Protein AF-A0A947RQZ1-F1 (afdb_monomer_lite)

Structure (mmCIF, N/CA/C/O backbone):
data_AF-A0A947RQZ1-F1
#
_entry.id   AF-A0A947RQZ1-F1
#
loop_
_atom_site.group_PDB
_atom_site.id
_atom_site.type_symbol
_atom_site.label_atom_id
_atom_site.label_alt_id
_atom_site.label_comp_id
_atom_site.label_asym_id
_atom_site.label_entity_id
_atom_site.label_seq_id
_atom_site.pdbx_PDB_ins_code
_atom_site.Cartn_x
_atom_site.Cartn_y
_atom_site.Cartn_z
_atom_site.occupancy
_atom_site.B_iso_or_equiv
_atom_site.auth_seq_id
_atom_site.auth_comp_id
_atom_site.auth_asym_id
_atom_site.auth_atom_id
_atom_site.pdbx_PDB_model_num
ATOM 1 N N . LEU A 1 1 ? -6.682 21.496 -31.942 1.00 49.44 1 LEU A N 1
ATOM 2 C CA . LEU A 1 1 ? -7.879 22.024 -31.236 1.00 49.44 1 LEU A CA 1
ATOM 3 C C . LEU A 1 1 ? -8.767 22.872 -32.151 1.00 49.44 1 LEU A C 1
ATOM 5 O O . LEU A 1 1 ? -9.944 22.563 -32.232 1.00 49.44 1 LEU A O 1
ATOM 9 N N . LEU A 1 2 ? -8.233 23.833 -32.919 1.00 48.06 2 LEU A N 1
ATOM 10 C CA . LEU A 1 2 ? -9.018 24.555 -33.943 1.00 48.06 2 LEU A CA 1
ATOM 11 C C . LEU A 1 2 ? -9.464 23.681 -35.139 1.00 48.06 2 LEU A C 1
ATOM 13 O O . LEU A 1 2 ? -10.505 23.949 -35.724 1.00 48.06 2 LEU A O 1
ATOM 17 N N . GLU A 1 3 ? -8.752 22.593 -35.453 1.00 50.81 3 GLU A N 1
ATOM 18 C CA . GLU A 1 3 ? -9.128 21.675 -36.549 1.00 50.81 3 GLU A CA 1
ATOM 19 C C . GLU A 1 3 ? -10.346 20.780 -36.256 1.00 50.81 3 GLU A C 1
ATOM 21 O O . GLU A 1 3 ? -11.061 20.403 -37.179 1.00 50.81 3 GLU A O 1
ATOM 26 N N . VAL A 1 4 ? -10.636 20.467 -34.986 1.00 53.94 4 VAL A N 1
ATOM 27 C CA . VAL A 1 4 ? -11.793 19.620 -34.621 1.00 53.94 4 VAL A CA 1
ATOM 28 C C . VAL A 1 4 ? -13.099 20.426 -34.634 1.00 53.94 4 VAL A C 1
ATOM 30 O O . VAL A 1 4 ? -14.166 19.883 -34.908 1.00 53.94 4 VAL A O 1
ATOM 33 N N . ALA A 1 5 ? -13.021 21.745 -34.435 1.00 54.09 5 ALA A N 1
ATOM 34 C CA . ALA A 1 5 ? -14.175 22.639 -34.517 1.00 54.09 5 ALA A CA 1
ATOM 35 C C . ALA A 1 5 ? -14.671 22.866 -35.962 1.00 54.09 5 ALA A C 1
ATOM 37 O O . ALA A 1 5 ? -15.797 23.313 -36.160 1.00 54.09 5 ALA A O 1
ATOM 38 N N . GLY A 1 6 ? -13.864 22.534 -36.977 1.00 50.50 6 GLY A N 1
ATOM 39 C CA . GLY A 1 6 ? -14.153 22.839 -38.382 1.00 50.50 6 GLY A CA 1
ATOM 40 C C . GLY A 1 6 ? -15.164 21.926 -39.086 1.00 50.50 6 GLY A C 1
ATOM 41 O O . GLY A 1 6 ? -15.426 22.143 -40.264 1.00 50.50 6 GLY A O 1
ATOM 42 N N . ARG A 1 7 ? -15.718 20.896 -38.424 1.00 57.66 7 ARG A N 1
ATOM 43 C CA . ARG A 1 7 ? -16.601 19.901 -39.077 1.00 57.66 7 ARG A CA 1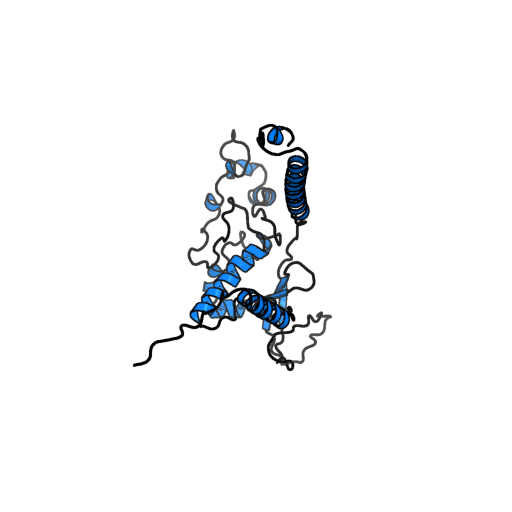
ATOM 44 C C . ARG A 1 7 ? -18.010 19.755 -38.498 1.00 57.66 7 ARG A C 1
ATOM 46 O O . ARG A 1 7 ? -18.770 18.933 -38.998 1.00 57.66 7 ARG A O 1
ATOM 53 N N . PHE A 1 8 ? -18.393 20.557 -37.508 1.00 60.28 8 PHE A N 1
ATOM 54 C CA . PHE A 1 8 ? -19.775 20.585 -37.019 1.00 60.28 8 PHE A CA 1
ATOM 55 C C . PHE A 1 8 ? -20.514 21.801 -37.584 1.00 60.28 8 PHE A C 1
ATOM 57 O O . PHE A 1 8 ? -20.628 22.839 -36.933 1.00 60.28 8 PHE A O 1
ATOM 64 N N . GLU A 1 9 ? -21.045 21.681 -38.802 1.00 63.97 9 GLU A N 1
ATOM 65 C CA . GLU A 1 9 ? -22.109 22.584 -39.245 1.00 63.97 9 GLU A CA 1
ATOM 66 C C . GLU A 1 9 ? -23.378 22.259 -38.454 1.00 63.97 9 GLU A C 1
ATOM 68 O O . GLU A 1 9 ? -24.133 21.347 -38.784 1.00 63.97 9 GLU A O 1
ATOM 73 N N . ILE A 1 10 ? -23.624 23.010 -37.379 1.00 64.31 10 ILE A N 1
ATOM 74 C CA . ILE A 1 10 ? -24.907 22.965 -36.674 1.00 64.31 10 ILE A CA 1
ATOM 75 C C . ILE A 1 10 ? -25.927 23.724 -37.534 1.00 64.31 10 ILE A C 1
ATOM 77 O O . ILE A 1 10 ? -26.180 24.922 -37.350 1.00 64.31 10 ILE A O 1
ATOM 81 N N . ALA A 1 11 ? -26.448 23.043 -38.552 1.00 59.75 11 ALA A N 1
ATOM 82 C CA . ALA A 1 11 ? -27.504 23.553 -39.411 1.00 59.75 11 ALA A CA 1
ATOM 83 C C . ALA A 1 11 ? -28.793 23.727 -38.585 1.00 59.75 11 ALA A C 1
ATOM 85 O O . ALA A 1 11 ? -29.254 22.789 -37.942 1.00 59.75 11 ALA A O 1
ATOM 86 N N . GLY A 1 12 ? -29.366 24.937 -38.583 1.00 69.69 12 GLY A N 1
ATOM 87 C CA . GLY A 1 12 ? -30.687 25.213 -37.990 1.00 69.69 12 GLY A CA 1
ATOM 88 C C . GLY A 1 12 ? -30.728 26.133 -36.763 1.00 69.69 12 GLY A C 1
ATOM 89 O O . GLY A 1 12 ? -31.817 26.504 -36.335 1.00 69.69 12 GLY A O 1
ATOM 90 N N . LEU A 1 13 ? -29.588 26.563 -36.212 1.00 65.94 13 LEU A N 1
ATOM 91 C CA . LEU A 1 13 ? -29.562 27.503 -35.079 1.00 65.94 13 LEU A CA 1
ATOM 92 C C . LEU A 1 13 ? -29.449 28.968 -35.545 1.00 65.94 13 LEU A C 1
ATOM 94 O O . LEU A 1 13 ? -28.567 29.313 -36.335 1.00 65.94 13 LEU A O 1
ATOM 98 N N . SER A 1 14 ? -30.326 29.848 -35.046 1.00 71.25 14 SER A N 1
ATOM 99 C CA . SER A 1 14 ? -30.262 31.299 -35.300 1.00 71.25 14 SER A CA 1
ATOM 100 C C . SER A 1 14 ? -29.171 31.965 -34.445 1.00 71.25 14 SER A C 1
ATOM 102 O O . SER A 1 14 ? -28.752 31.409 -33.426 1.00 71.25 14 SER A O 1
ATOM 104 N N . GLY A 1 15 ? -28.693 33.149 -34.847 1.00 70.56 15 GLY A N 1
ATOM 105 C CA . GLY A 1 15 ? -27.461 33.777 -34.335 1.00 70.56 15 GLY A CA 1
ATOM 106 C C . GLY A 1 15 ? -27.264 33.744 -32.811 1.00 70.56 15 GLY A C 1
ATOM 107 O O . GLY A 1 15 ? -26.218 33.297 -32.353 1.00 70.56 15 GLY A O 1
ATOM 108 N N . LYS A 1 16 ? -28.287 34.096 -32.016 1.00 72.81 16 LYS A N 1
ATOM 109 C CA . LYS A 1 16 ? -28.186 34.091 -30.539 1.00 72.81 16 LYS A CA 1
ATOM 110 C C . LYS A 1 16 ? -28.017 32.694 -29.931 1.00 72.81 16 LYS A C 1
ATOM 112 O O . LYS A 1 16 ? -27.351 32.543 -28.914 1.00 72.81 16 LYS A O 1
ATOM 117 N N . SER A 1 17 ? -28.598 31.669 -30.552 1.00 74.06 17 SER A N 1
ATOM 118 C CA . SER A 1 17 ? -28.499 30.288 -30.061 1.00 74.06 17 SER A CA 1
ATOM 119 C C . SER A 1 17 ? -27.143 29.641 -30.365 1.00 74.06 17 SER A C 1
ATOM 121 O O . SER A 1 17 ? -26.682 28.802 -29.597 1.00 74.06 17 SER A O 1
ATOM 123 N N . LYS A 1 18 ? -26.447 30.076 -31.427 1.00 73.62 18 LYS A N 1
ATOM 124 C CA . LYS A 1 18 ? -25.095 29.588 -31.747 1.00 73.62 18 LYS A CA 1
ATOM 125 C C . LYS A 1 18 ? -24.055 30.060 -30.730 1.00 73.62 18 LYS A C 1
ATOM 127 O O . LYS A 1 18 ? -23.246 29.255 -30.282 1.00 73.62 18 LYS A O 1
ATOM 132 N N . GLU A 1 19 ? -24.109 31.326 -30.323 1.00 76.75 19 GLU A N 1
ATOM 133 C CA . GLU A 1 19 ? -23.183 31.886 -29.326 1.00 76.75 19 GLU A CA 1
ATOM 134 C C . GLU A 1 19 ? -23.322 31.198 -27.959 1.00 76.75 19 GLU A C 1
ATOM 136 O O . GLU A 1 19 ? -22.319 30.869 -27.326 1.00 76.75 19 GLU A O 1
ATOM 141 N N . GLN A 1 20 ? -24.555 30.895 -27.537 1.00 81.44 20 GLN A N 1
ATOM 142 C CA . GLN A 1 20 ? -24.819 30.182 -26.282 1.00 81.44 20 GLN A CA 1
ATOM 143 C C . GLN A 1 20 ? -24.291 28.741 -26.302 1.00 81.44 20 GLN A C 1
ATOM 145 O O . GLN A 1 20 ? -23.682 28.300 -25.329 1.00 81.44 20 GLN A O 1
ATOM 150 N N . VAL A 1 21 ? -24.472 28.018 -27.413 1.00 80.25 21 VAL A N 1
ATOM 151 C CA . VAL A 1 21 ? -23.979 26.638 -27.556 1.00 80.25 21 VAL A CA 1
ATOM 152 C C . VAL A 1 21 ? -22.450 26.596 -27.592 1.00 80.25 21 VAL A C 1
ATOM 154 O O . VAL A 1 21 ? -21.847 25.778 -26.900 1.00 80.25 21 VAL A O 1
ATOM 157 N N . VAL A 1 22 ? -21.806 27.504 -28.332 1.00 81.25 22 VAL A N 1
ATOM 158 C CA . VAL A 1 22 ? -20.337 27.600 -28.366 1.00 81.25 22 VAL A CA 1
ATOM 159 C C . VAL A 1 22 ? -19.782 27.952 -26.984 1.00 81.25 22 VAL A C 1
ATOM 161 O O . VAL A 1 22 ? -18.817 27.329 -26.544 1.00 81.25 22 VAL A O 1
ATOM 164 N N . GLY A 1 23 ? -20.416 28.886 -26.267 1.00 85.81 23 GLY A N 1
ATOM 165 C CA . GLY A 1 23 ? -20.043 29.238 -24.896 1.00 85.81 23 GLY A CA 1
ATOM 166 C C . GLY A 1 23 ? -20.170 28.064 -23.920 1.00 85.81 23 GLY A C 1
ATOM 167 O O . GLY A 1 23 ? -19.263 27.837 -23.122 1.00 85.81 23 GLY A O 1
ATOM 168 N N . ALA A 1 24 ? -21.245 27.276 -24.016 1.00 86.50 24 ALA A N 1
ATOM 169 C CA . ALA A 1 24 ? -21.445 26.094 -23.178 1.00 86.50 24 ALA A CA 1
ATOM 170 C C . ALA A 1 24 ? -20.392 25.006 -23.449 1.00 86.50 24 ALA A C 1
ATOM 172 O O . ALA A 1 24 ? -19.804 24.478 -22.508 1.00 86.50 24 ALA A O 1
ATOM 173 N N . ILE A 1 25 ? -20.097 24.713 -24.720 1.00 85.44 25 ILE A N 1
ATOM 174 C CA . ILE A 1 25 ? -19.073 23.727 -25.101 1.00 85.44 25 ILE A CA 1
ATOM 175 C C . ILE A 1 25 ? -17.685 24.183 -24.637 1.00 85.44 25 ILE A C 1
ATOM 177 O O . ILE A 1 25 ? -16.951 23.401 -24.037 1.00 85.44 25 ILE A O 1
ATOM 181 N N . ALA A 1 26 ? -17.330 25.451 -24.863 1.00 86.94 26 ALA A N 1
ATOM 182 C CA . ALA A 1 26 ? -16.063 26.006 -24.393 1.00 86.94 26 ALA A CA 1
ATOM 183 C C . ALA A 1 26 ? -15.960 25.976 -22.860 1.00 86.94 26 ALA A C 1
ATOM 185 O O . ALA A 1 26 ? -14.895 25.669 -22.331 1.00 86.94 26 ALA A O 1
ATOM 186 N N . GLY A 1 27 ? -17.065 26.235 -22.153 1.00 89.25 27 GLY A N 1
ATOM 187 C CA . GLY A 1 27 ? -17.154 26.121 -20.699 1.00 89.25 27 GLY A CA 1
ATOM 188 C C . GLY A 1 27 ? -16.902 24.697 -20.205 1.00 89.25 27 GLY A C 1
ATOM 189 O O . GLY A 1 27 ? -16.070 24.510 -19.323 1.00 89.25 27 GLY A O 1
ATOM 190 N N . VAL A 1 28 ? -17.545 23.691 -20.809 1.00 88.88 28 VAL A N 1
ATOM 191 C CA . VAL A 1 28 ? -17.315 22.273 -20.478 1.00 88.88 28 VAL A CA 1
ATOM 192 C C . VAL A 1 28 ? -15.862 21.886 -20.744 1.00 88.88 28 VAL A C 1
ATOM 194 O O . VAL A 1 28 ? -15.212 21.347 -19.858 1.00 88.88 28 VAL A O 1
ATOM 197 N N . ILE A 1 29 ? -15.308 22.234 -21.910 1.00 85.19 29 ILE A N 1
ATOM 198 C CA . ILE A 1 29 ? -13.905 21.936 -22.242 1.00 85.19 29 ILE A CA 1
ATOM 199 C C . ILE A 1 29 ? -12.944 22.609 -21.254 1.00 85.19 29 ILE A C 1
ATOM 201 O O . ILE A 1 29 ? -11.959 21.996 -20.852 1.00 85.19 29 ILE A O 1
ATOM 205 N N . LEU A 1 30 ? -13.207 23.857 -20.853 1.00 85.69 30 LEU A N 1
ATOM 206 C CA . LEU A 1 30 ? -12.366 24.567 -19.892 1.00 85.69 30 LEU A CA 1
ATOM 207 C C . LEU A 1 30 ? -12.441 23.930 -18.501 1.00 85.69 30 LEU A C 1
ATOM 209 O O . LEU A 1 30 ? -11.408 23.820 -17.847 1.00 85.69 30 LEU A O 1
ATOM 213 N N . VAL A 1 31 ? -13.625 23.495 -18.062 1.00 81.25 31 VAL A N 1
ATOM 214 C CA . VAL A 1 31 ? -13.800 22.778 -16.792 1.00 81.25 31 VAL A CA 1
ATOM 215 C C . VAL A 1 31 ? -13.071 21.439 -16.836 1.00 81.25 31 VAL A C 1
ATOM 217 O O . VAL A 1 31 ? -12.262 21.190 -15.953 1.00 81.25 31 VAL A O 1
ATOM 220 N N . GLU A 1 32 ? -13.253 20.634 -17.883 1.00 78.19 32 GLU A N 1
ATOM 221 C CA . GLU A 1 32 ? -12.539 19.361 -18.074 1.00 78.19 32 GLU A CA 1
ATOM 222 C C . GLU A 1 32 ? -11.017 19.565 -18.115 1.00 78.19 32 GLU A C 1
ATOM 224 O O . GLU A 1 32 ? -10.267 18.850 -17.458 1.00 78.19 32 GLU A O 1
ATOM 229 N N . ALA A 1 33 ? -10.536 20.599 -18.813 1.00 75.94 33 ALA A N 1
ATOM 230 C CA . ALA A 1 33 ? -9.115 20.933 -18.849 1.00 75.94 33 ALA A CA 1
ATOM 231 C C . ALA A 1 33 ? -8.594 21.404 -17.482 1.00 75.94 33 ALA A C 1
ATOM 233 O O . ALA A 1 33 ? -7.480 21.057 -17.098 1.00 75.94 33 ALA A O 1
ATOM 234 N N . GLN A 1 34 ? -9.374 22.180 -16.727 1.00 73.25 34 GLN A N 1
ATOM 235 C CA . GLN A 1 34 ? -9.005 22.610 -15.377 1.00 73.25 34 GLN A CA 1
ATOM 236 C C . GLN A 1 34 ? -9.039 21.460 -14.372 1.00 73.25 34 GLN A C 1
ATOM 238 O O . GLN A 1 34 ? -8.173 21.428 -13.500 1.00 73.25 34 GLN A O 1
ATOM 243 N N . VAL A 1 35 ? -9.985 20.527 -14.496 1.00 70.62 35 VAL A N 1
ATOM 244 C CA . VAL A 1 35 ? -10.046 19.284 -13.716 1.00 70.62 35 VAL A CA 1
ATOM 245 C C . VAL A 1 35 ? -8.819 18.436 -14.042 1.00 70.62 35 VAL A C 1
ATOM 247 O O . VAL A 1 35 ? -8.015 18.195 -13.149 1.00 70.62 35 VAL A O 1
ATOM 250 N N . ALA A 1 36 ? -8.548 18.161 -15.320 1.00 67.94 36 ALA A N 1
ATOM 251 C CA . ALA A 1 36 ? -7.379 17.394 -15.757 1.00 67.94 36 ALA A CA 1
ATOM 252 C C . ALA A 1 36 ? -6.027 18.032 -15.371 1.00 67.94 36 ALA A C 1
ATOM 254 O O . ALA A 1 36 ? -5.045 17.329 -15.133 1.00 67.94 36 ALA A O 1
ATOM 255 N N . VAL A 1 37 ? -5.942 19.368 -15.308 1.00 64.31 37 VAL A N 1
ATOM 256 C CA . VAL A 1 37 ? -4.723 20.083 -14.880 1.00 64.31 37 VAL A CA 1
ATOM 257 C C . VAL A 1 37 ? -4.608 20.162 -13.354 1.00 64.31 37 VAL A C 1
ATOM 259 O O . VAL A 1 37 ? -3.494 20.085 -12.835 1.00 64.31 37 VAL A O 1
ATOM 262 N N . ARG A 1 38 ? -5.718 20.293 -12.614 1.00 56.56 38 ARG A N 1
ATOM 263 C CA . ARG A 1 38 ? -5.719 20.238 -11.139 1.00 56.56 38 ARG A CA 1
ATOM 264 C C . ARG A 1 38 ? -5.484 18.828 -10.603 1.00 56.56 38 ARG A C 1
ATOM 266 O O . ARG A 1 38 ? -4.980 18.704 -9.492 1.00 56.56 38 ARG A O 1
ATOM 273 N N . GLU A 1 39 ? -5.802 17.805 -11.388 1.00 54.06 39 GLU A N 1
ATOM 274 C CA . GLU A 1 39 ? -5.686 16.392 -11.021 1.00 54.06 39 GLU A CA 1
ATOM 275 C C . GLU A 1 39 ? -4.345 15.748 -11.358 1.00 54.06 39 GLU A C 1
ATOM 277 O O . GLU A 1 39 ? -4.172 14.568 -11.079 1.00 54.06 39 GLU A O 1
ATOM 282 N N . ARG A 1 40 ? -3.339 16.491 -11.843 1.00 54.47 40 ARG A N 1
ATOM 283 C CA . ARG A 1 40 ? -1.963 16.023 -11.614 1.00 54.47 40 ARG A CA 1
ATOM 284 C C . ARG A 1 40 ? -1.655 16.226 -10.143 1.00 54.47 40 ARG A C 1
ATOM 286 O O . ARG A 1 40 ? -1.023 17.215 -9.758 1.00 54.47 40 ARG A O 1
ATOM 293 N N . THR A 1 41 ? -2.168 15.313 -9.326 1.00 61.16 41 THR A N 1
ATOM 294 C CA . THR A 1 41 ? -1.805 15.165 -7.932 1.00 61.16 41 THR A CA 1
ATOM 295 C C . THR A 1 41 ? -0.292 15.250 -7.867 1.00 61.16 41 THR A C 1
ATOM 297 O O . THR A 1 41 ? 0.433 14.515 -8.537 1.00 61.16 41 THR A O 1
ATOM 300 N N . ARG A 1 42 ? 0.211 16.254 -7.139 1.00 78.56 42 ARG A N 1
ATOM 301 C CA . ARG A 1 42 ? 1.639 16.299 -6.829 1.00 78.56 42 ARG A CA 1
ATOM 302 C C . ARG A 1 42 ? 1.986 14.943 -6.237 1.00 78.56 42 ARG A C 1
ATOM 304 O O . ARG A 1 42 ? 1.224 14.475 -5.394 1.00 78.56 42 ARG A O 1
ATOM 311 N N . ALA A 1 43 ? 3.112 14.374 -6.671 1.00 88.00 43 ALA A N 1
ATOM 312 C CA . ALA A 1 43 ? 3.618 13.130 -6.112 1.00 88.00 43 ALA A CA 1
ATOM 313 C C . ALA A 1 43 ? 3.474 13.178 -4.585 1.00 88.00 43 ALA A C 1
ATOM 315 O O . ALA A 1 43 ? 3.959 14.114 -3.936 1.00 88.00 43 ALA A O 1
ATOM 316 N N . ALA A 1 44 ? 2.738 12.217 -4.050 1.00 91.38 44 ALA A N 1
ATOM 317 C CA . ALA A 1 44 ? 2.362 12.112 -2.656 1.00 91.38 44 ALA A CA 1
ATOM 318 C C . ALA A 1 44 ? 3.083 10.884 -2.094 1.00 91.38 44 ALA A C 1
ATOM 320 O O . ALA A 1 44 ? 2.478 9.816 -1.975 1.00 91.38 44 ALA A O 1
ATOM 321 N N . PRO A 1 45 ? 4.396 10.996 -1.814 1.00 93.56 45 PRO A N 1
ATOM 322 C CA . PRO A 1 45 ? 5.188 9.853 -1.401 1.00 93.56 45 PRO A CA 1
ATOM 323 C C . PRO A 1 45 ? 4.637 9.261 -0.106 1.00 93.56 45 PRO A C 1
ATOM 325 O O . PRO A 1 45 ? 4.321 9.981 0.842 1.00 93.56 45 PRO A O 1
ATOM 328 N N . VAL A 1 46 ? 4.558 7.937 -0.059 1.00 93.50 46 VAL A N 1
ATOM 329 C CA . VAL A 1 46 ? 4.080 7.203 1.111 1.00 93.50 46 VAL A CA 1
ATOM 330 C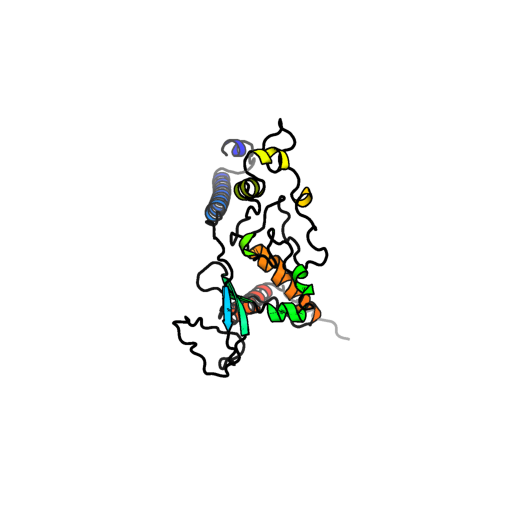 C . VAL A 1 46 ? 5.240 6.932 2.052 1.00 93.50 46 VAL A C 1
ATOM 332 O O . VAL A 1 46 ? 6.275 6.392 1.654 1.00 93.50 46 VAL A O 1
ATOM 335 N N . ALA A 1 47 ? 5.070 7.304 3.318 1.00 93.50 47 ALA A N 1
ATOM 336 C CA . ALA A 1 47 ? 6.031 6.966 4.354 1.00 93.50 47 ALA A CA 1
ATOM 337 C C . ALA A 1 47 ? 6.012 5.457 4.635 1.00 93.50 47 ALA A C 1
ATOM 339 O O . ALA A 1 47 ? 4.967 4.807 4.601 1.00 93.50 47 ALA A O 1
ATOM 340 N N . ALA A 1 48 ? 7.177 4.894 4.961 1.00 93.69 48 ALA A N 1
ATOM 341 C CA . ALA A 1 48 ? 7.229 3.524 5.449 1.00 93.69 48 ALA A CA 1
ATOM 342 C C . ALA A 1 48 ? 6.386 3.393 6.737 1.00 93.69 48 ALA A C 1
ATOM 344 O O . ALA A 1 48 ? 6.426 4.298 7.582 1.00 93.69 48 ALA A O 1
ATOM 345 N N . PRO A 1 49 ? 5.641 2.286 6.906 1.00 95.06 49 PRO A N 1
ATOM 346 C CA . PRO A 1 49 ? 4.898 2.047 8.131 1.00 95.06 49 PRO A CA 1
ATOM 347 C C . PRO A 1 49 ? 5.856 1.920 9.318 1.00 95.06 49 PRO A C 1
ATOM 349 O O . PRO A 1 49 ? 7.001 1.486 9.170 1.00 95.06 49 PRO A O 1
ATOM 352 N N . LYS A 1 50 ? 5.382 2.300 10.503 1.00 94.75 50 LYS A N 1
ATOM 353 C CA . LYS A 1 50 ? 6.178 2.299 11.735 1.00 94.75 50 LYS A CA 1
ATOM 354 C C . LYS A 1 50 ? 5.628 1.267 12.703 1.00 94.75 50 LYS A C 1
ATOM 356 O O . LYS A 1 50 ? 4.418 1.153 12.850 1.00 94.75 50 LYS A O 1
ATOM 361 N N . ASN A 1 51 ? 6.506 0.560 13.401 1.00 94.00 51 ASN A N 1
ATOM 362 C CA . ASN A 1 51 ? 6.078 -0.243 14.541 1.00 94.00 51 ASN A CA 1
ATOM 363 C C . ASN A 1 51 ? 5.747 0.690 15.707 1.00 94.00 51 ASN A C 1
ATOM 365 O O . ASN A 1 51 ? 6.472 1.655 15.957 1.00 94.00 51 ASN A O 1
ATOM 369 N N . ALA A 1 52 ? 4.660 0.400 16.406 1.00 93.19 52 ALA A N 1
ATOM 370 C CA . ALA A 1 52 ? 4.231 1.125 17.588 1.00 93.19 52 ALA A CA 1
ATOM 371 C C . ALA A 1 52 ? 3.675 0.148 18.629 1.00 93.19 52 ALA A C 1
ATOM 373 O O . ALA A 1 52 ? 3.320 -0.989 18.318 1.00 93.19 52 ALA A O 1
ATOM 374 N N . LEU A 1 53 ? 3.598 0.617 19.868 1.00 92.38 53 LEU A N 1
ATOM 375 C CA . LEU A 1 53 ? 2.882 -0.049 20.946 1.00 92.38 53 LEU A CA 1
ATOM 376 C C . LEU A 1 53 ? 1.651 0.791 21.270 1.00 92.38 53 LEU A C 1
ATOM 378 O O . LEU A 1 53 ? 1.734 2.020 21.279 1.00 92.38 53 LEU A O 1
ATOM 382 N N . ILE A 1 54 ? 0.522 0.139 21.527 1.00 91.75 54 ILE A N 1
ATOM 383 C CA . ILE A 1 54 ? -0.699 0.807 21.982 1.00 91.75 54 ILE A CA 1
ATOM 384 C C . ILE A 1 54 ? -1.131 0.258 23.331 1.00 91.75 54 ILE A C 1
ATOM 386 O O . ILE A 1 54 ? -0.976 -0.929 23.617 1.00 91.75 54 ILE A O 1
ATOM 390 N N . VAL A 1 55 ? -1.740 1.134 24.119 1.00 90.25 55 VAL A N 1
ATOM 391 C CA . VAL A 1 55 ? -2.516 0.776 25.302 1.00 90.25 55 VAL A CA 1
ATOM 392 C C . VAL A 1 55 ? -3.982 0.923 24.938 1.00 90.25 55 VAL A C 1
ATOM 394 O O . VAL A 1 55 ? -4.378 1.918 24.328 1.00 90.25 55 VAL A O 1
ATOM 397 N N . ARG A 1 56 ? -4.803 -0.063 25.299 1.00 89.31 56 ARG A N 1
ATOM 398 C CA . ARG A 1 56 ? -6.255 0.047 25.141 1.00 89.31 56 ARG A CA 1
ATOM 399 C C . ARG A 1 56 ? -6.868 0.517 26.446 1.00 89.31 56 ARG A C 1
ATOM 401 O O . ARG A 1 56 ? -6.736 -0.144 27.470 1.00 89.31 56 ARG A O 1
ATOM 408 N N . ALA A 1 57 ? -7.591 1.624 26.380 1.00 85.69 57 ALA A N 1
ATOM 409 C CA . ALA A 1 57 ? -8.457 2.082 27.453 1.00 85.69 57 ALA A CA 1
ATOM 410 C C . ALA A 1 57 ? -9.921 1.990 27.007 1.00 85.69 57 ALA A C 1
ATOM 412 O O . ALA A 1 57 ? -10.230 2.077 25.815 1.00 85.69 57 ALA A O 1
ATOM 413 N N . GLN A 1 58 ? -10.831 1.811 27.965 1.00 83.69 58 GLN A N 1
ATOM 414 C CA . GLN A 1 58 ? -12.256 1.970 27.684 1.00 83.69 58 GLN A CA 1
ATOM 415 C C . GLN A 1 58 ? -12.533 3.433 27.342 1.00 83.69 58 GLN A C 1
ATOM 417 O O . GLN A 1 58 ? -12.040 4.328 28.023 1.00 83.69 58 GLN A O 1
ATOM 422 N N . ASN A 1 59 ? -13.330 3.670 26.301 1.00 77.00 59 ASN A N 1
ATOM 423 C CA . ASN A 1 59 ? -13.754 5.011 25.926 1.00 77.00 59 ASN A CA 1
ATOM 424 C C . ASN A 1 59 ? -14.967 5.426 26.784 1.00 77.00 59 ASN A C 1
ATOM 426 O O . ASN A 1 59 ? -16.066 4.912 26.550 1.00 77.00 59 ASN A O 1
ATOM 430 N N . PRO A 1 60 ? -14.820 6.345 27.759 1.00 79.56 60 PRO A N 1
ATOM 431 C CA . PRO A 1 60 ? -15.940 6.769 28.599 1.00 79.56 60 PRO A CA 1
ATOM 432 C C . PRO A 1 60 ? -16.986 7.583 27.818 1.00 79.56 60 PRO A C 1
ATOM 434 O O . PRO A 1 60 ? -18.132 7.685 28.249 1.00 79.56 60 PRO A O 1
ATOM 437 N N . SER A 1 61 ? -16.618 8.131 26.655 1.00 75.81 61 SER A N 1
ATOM 438 C CA . SER A 1 61 ? -17.473 8.976 25.811 1.00 75.81 61 SER A CA 1
ATOM 439 C C . SER A 1 61 ? -18.420 8.178 24.900 1.00 75.81 61 SER A C 1
ATOM 441 O O . SER A 1 61 ? -19.178 8.769 24.125 1.00 75.81 61 SER A O 1
ATOM 443 N N . GLY A 1 62 ? -18.411 6.843 24.990 1.00 70.19 62 GLY A N 1
ATOM 444 C CA . GLY A 1 62 ? -19.305 5.950 24.254 1.00 70.19 62 GLY A CA 1
ATOM 445 C C . GLY A 1 62 ? -18.629 5.217 23.086 1.00 70.19 62 GLY A C 1
ATOM 446 O O . GLY A 1 62 ? -17.418 5.002 23.106 1.00 70.19 62 GLY A O 1
ATOM 447 N N . PRO A 1 63 ? -19.400 4.762 22.079 1.00 65.69 63 PRO A N 1
ATOM 448 C CA . PRO A 1 63 ? -18.866 3.963 20.982 1.00 65.69 63 PRO A CA 1
ATOM 449 C C . PRO A 1 63 ? -17.933 4.790 20.094 1.00 65.69 63 PRO A C 1
ATOM 451 O O . PRO A 1 63 ? -18.220 5.945 19.779 1.00 65.69 63 PRO A O 1
ATOM 454 N N . GLY A 1 64 ? -16.848 4.162 19.652 1.00 66.06 64 GLY A N 1
ATOM 455 C CA . GLY A 1 64 ? -15.804 4.787 18.846 1.00 66.06 64 GLY A CA 1
ATOM 456 C C . GLY A 1 64 ? -14.433 4.622 19.487 1.00 66.06 64 GLY A C 1
ATOM 457 O O . GLY A 1 64 ? -14.307 4.241 20.654 1.00 66.06 64 GLY A O 1
ATOM 458 N N . HIS A 1 65 ? -13.402 4.907 18.706 1.00 71.88 65 HIS A N 1
ATOM 459 C CA . HIS A 1 65 ? -12.020 4.836 19.147 1.00 71.88 65 HIS A CA 1
ATOM 460 C C . HIS A 1 65 ? -11.412 6.224 19.030 1.00 71.88 65 HIS A C 1
ATOM 462 O O . HIS A 1 65 ? -11.513 6.840 17.978 1.00 71.88 65 HIS A O 1
ATOM 468 N N . ASP A 1 66 ? -10.776 6.680 20.096 1.00 75.88 66 ASP A N 1
ATOM 469 C CA . ASP A 1 66 ? -9.854 7.804 20.050 1.00 75.88 66 ASP A CA 1
ATOM 470 C C . ASP A 1 66 ? -8.447 7.247 20.263 1.00 75.88 66 ASP A C 1
ATOM 472 O O . ASP A 1 66 ? -8.279 6.208 20.916 1.00 75.88 66 ASP A O 1
ATOM 476 N N . PHE A 1 67 ? -7.444 7.883 19.679 1.00 82.31 67 PHE A N 1
ATOM 477 C CA . PHE A 1 67 ? -6.064 7.571 19.996 1.00 82.31 67 PHE A CA 1
ATOM 478 C C . PHE A 1 67 ? -5.258 8.852 20.111 1.00 82.31 67 PHE A C 1
ATOM 480 O O . PHE A 1 67 ? -5.331 9.751 19.277 1.00 82.31 67 PHE A O 1
ATOM 487 N N . GLU A 1 68 ? -4.419 8.876 21.133 1.00 83.31 68 GLU A N 1
ATOM 488 C CA . GLU A 1 68 ? -3.443 9.923 21.347 1.00 83.31 68 GLU A CA 1
ATOM 489 C C . GLU A 1 68 ? -2.058 9.365 21.023 1.00 83.31 68 GLU A C 1
ATOM 491 O O . GLU A 1 68 ? -1.682 8.279 21.474 1.00 83.31 68 GLU A O 1
ATOM 496 N N . LEU A 1 69 ? -1.298 10.091 20.203 1.00 84.00 69 LEU A N 1
ATOM 497 C CA . LEU A 1 69 ? 0.096 9.754 19.948 1.00 84.00 69 LEU A CA 1
ATOM 498 C C . LEU A 1 69 ? 0.965 10.413 21.010 1.00 84.00 69 LEU A C 1
ATOM 500 O O . LEU A 1 69 ? 1.204 11.618 20.972 1.00 84.00 69 LEU A O 1
ATOM 504 N N . VAL A 1 70 ? 1.478 9.605 21.930 1.00 82.94 70 VAL A N 1
ATOM 505 C CA . VAL A 1 70 ? 2.402 10.078 22.958 1.00 82.94 70 VAL A CA 1
ATOM 506 C C . VAL A 1 70 ? 3.833 9.900 22.459 1.00 82.94 70 VAL A C 1
ATOM 508 O O . VAL A 1 70 ? 4.259 8.794 22.115 1.00 82.94 70 VAL A O 1
ATOM 511 N N . ALA A 1 71 ? 4.589 10.996 22.389 1.00 77.12 71 ALA A N 1
ATOM 512 C CA . ALA A 1 71 ? 6.002 10.935 22.042 1.00 77.12 71 ALA A CA 1
ATOM 513 C C . ALA A 1 71 ? 6.776 10.211 23.154 1.00 77.12 71 ALA A C 1
ATOM 515 O O . ALA A 1 71 ? 6.751 10.622 24.310 1.00 77.12 71 ALA A O 1
ATOM 516 N N . SER A 1 72 ? 7.498 9.148 22.799 1.00 66.38 72 SER A N 1
ATOM 517 C CA . SER A 1 72 ? 8.375 8.433 23.729 1.00 66.38 72 SER A CA 1
ATOM 518 C C . SER A 1 72 ? 9.651 9.247 23.968 1.00 66.38 72 SER A C 1
ATOM 520 O O . SER A 1 72 ? 10.686 8.978 23.359 1.00 66.38 72 SER A O 1
ATOM 522 N N . SER A 1 73 ? 9.606 10.259 24.835 1.00 68.56 73 SER A N 1
ATOM 523 C CA . SER A 1 73 ? 10.771 11.082 25.195 1.00 68.56 73 SER A CA 1
ATOM 524 C C . SER A 1 73 ? 11.720 10.425 26.213 1.00 68.56 73 SER A C 1
ATOM 526 O O . SER A 1 73 ? 12.453 11.125 26.901 1.00 68.56 73 SER A O 1
ATOM 528 N N . GLY A 1 74 ? 11.752 9.089 26.288 1.00 61.62 74 GLY A N 1
ATOM 529 C CA . GLY A 1 74 ? 12.770 8.328 27.030 1.00 61.62 74 GLY A CA 1
ATOM 530 C C . GLY A 1 74 ? 12.292 7.655 28.316 1.00 61.62 74 GLY A C 1
ATOM 531 O O . GLY A 1 74 ? 12.966 6.751 28.796 1.00 61.62 74 GLY A O 1
ATOM 532 N N . GLU A 1 75 ? 11.109 8.004 28.816 1.00 65.06 75 GLU A N 1
ATOM 533 C CA . GLU A 1 75 ? 10.413 7.247 29.858 1.00 65.06 75 GLU A CA 1
ATOM 534 C C . GLU A 1 75 ? 9.130 6.696 29.246 1.00 65.06 75 GLU A C 1
ATOM 536 O O . GLU A 1 75 ? 8.370 7.438 28.620 1.00 65.06 75 GLU A O 1
ATOM 541 N N . THR A 1 76 ? 8.905 5.385 29.356 1.00 64.50 76 THR A N 1
ATOM 542 C CA . THR A 1 76 ? 7.608 4.810 29.000 1.00 64.50 76 THR A CA 1
ATOM 543 C C . THR A 1 76 ? 6.585 5.425 29.951 1.00 64.50 76 THR A C 1
ATOM 545 O O . THR A 1 76 ? 6.676 5.163 31.149 1.00 64.50 76 THR A O 1
ATOM 548 N N . PRO A 1 77 ? 5.616 6.220 29.467 1.00 66.50 77 PRO A N 1
ATOM 549 C CA . PRO A 1 77 ? 4.666 6.940 30.321 1.00 66.50 77 PRO A CA 1
ATOM 550 C C . PRO A 1 77 ? 3.635 6.007 30.976 1.00 66.50 77 PRO A C 1
ATOM 552 O O . PRO A 1 77 ? 2.616 6.457 31.490 1.00 66.50 77 PRO A O 1
ATOM 555 N N . PHE A 1 78 ? 3.867 4.699 30.908 1.00 75.94 78 PHE A N 1
ATOM 556 C CA . PHE A 1 78 ? 2.956 3.664 31.343 1.00 75.94 78 PHE A CA 1
ATOM 557 C C . PHE A 1 78 ? 3.564 2.951 32.542 1.00 75.94 78 PHE A C 1
ATOM 559 O O . PHE A 1 78 ? 4.726 2.537 32.503 1.00 75.94 78 PHE A O 1
ATOM 566 N N . ASP A 1 79 ? 2.759 2.808 33.592 1.00 80.56 79 ASP A N 1
ATOM 567 C CA . ASP A 1 79 ? 3.132 2.063 34.785 1.00 80.56 79 ASP A CA 1
ATOM 568 C C . ASP A 1 79 ? 3.518 0.618 34.438 1.00 80.56 79 ASP A C 1
ATOM 570 O O . ASP A 1 79 ? 3.021 0.011 33.480 1.00 80.56 79 ASP A O 1
ATOM 574 N N . ALA A 1 80 ? 4.388 0.032 35.262 1.00 79.25 80 ALA A N 1
ATOM 575 C CA . ALA A 1 80 ? 4.665 -1.394 35.189 1.00 79.25 80 ALA A CA 1
ATOM 576 C C . ALA A 1 80 ? 3.348 -2.179 35.351 1.00 79.25 80 ALA A C 1
ATOM 578 O O . ALA A 1 80 ? 2.675 -2.068 36.374 1.00 79.25 80 ALA A O 1
ATOM 579 N N . GLY A 1 81 ? 2.990 -2.977 34.340 1.00 84.00 81 GLY A N 1
ATOM 580 C CA . GLY A 1 81 ? 1.773 -3.797 34.336 1.00 84.00 81 GLY A CA 1
ATOM 581 C C . GLY A 1 81 ? 0.682 -3.357 33.357 1.00 84.00 81 GLY A C 1
ATOM 582 O O . GLY A 1 81 ? -0.344 -4.028 33.277 1.00 84.00 81 GLY A O 1
ATOM 583 N N . VAL A 1 82 ? 0.885 -2.280 32.593 1.00 87.94 82 VAL A N 1
ATOM 584 C CA . VAL A 1 82 ? -0.014 -1.942 31.480 1.00 87.94 82 VAL A CA 1
ATOM 585 C C . VAL A 1 82 ? 0.170 -2.939 30.328 1.00 87.94 82 VAL A C 1
ATOM 587 O O . VAL A 1 82 ? 1.295 -3.196 29.899 1.00 87.94 82 VAL A O 1
ATOM 590 N N . ASP A 1 83 ? -0.940 -3.487 29.822 1.00 90.50 83 ASP A N 1
ATOM 591 C CA . ASP A 1 83 ? -0.938 -4.387 28.664 1.00 90.50 83 ASP A CA 1
ATOM 592 C C . ASP A 1 83 ? -0.667 -3.592 27.378 1.00 90.50 83 ASP A C 1
ATOM 594 O O . ASP A 1 83 ? -1.439 -2.709 26.986 1.00 90.50 83 ASP A O 1
ATOM 598 N N . LEU A 1 84 ? 0.476 -3.875 26.755 1.00 91.38 84 LEU A N 1
ATOM 599 C CA . LEU A 1 84 ? 0.951 -3.208 25.549 1.00 91.38 84 LEU A CA 1
ATOM 600 C C . LEU A 1 84 ? 0.737 -4.128 24.355 1.00 91.38 84 LEU A C 1
ATOM 602 O O . LEU A 1 84 ? 1.265 -5.238 24.313 1.00 91.38 84 LEU A O 1
ATOM 606 N N . HIS A 1 85 ? 0.034 -3.638 23.338 1.00 93.50 85 HIS A N 1
ATOM 607 C CA . HIS A 1 85 ? -0.175 -4.390 22.105 1.00 93.50 85 HIS A CA 1
ATOM 608 C C . HIS A 1 85 ? 0.699 -3.847 20.972 1.00 93.50 85 HIS A C 1
ATOM 610 O O . HIS A 1 85 ? 0.658 -2.641 20.701 1.00 93.50 85 HIS A O 1
ATOM 616 N N . PRO A 1 86 ? 1.445 -4.709 20.261 1.00 95.31 86 PRO A N 1
ATOM 617 C CA . PRO A 1 86 ? 2.175 -4.304 19.072 1.00 95.31 86 PRO A CA 1
ATOM 618 C C . PRO A 1 86 ? 1.214 -4.018 17.918 1.00 95.31 86 PRO A C 1
ATOM 620 O O . PRO A 1 86 ? 0.304 -4.793 17.616 1.00 95.31 86 PRO A O 1
ATOM 623 N N . VAL A 1 87 ? 1.438 -2.898 17.238 1.00 95.81 87 VAL A N 1
ATOM 624 C CA . VAL A 1 87 ? 0.711 -2.517 16.025 1.00 95.81 87 VAL A CA 1
ATOM 625 C C . VAL A 1 87 ? 1.653 -1.932 14.988 1.00 95.81 87 VAL A C 1
ATOM 627 O O . VAL A 1 87 ? 2.749 -1.456 15.288 1.00 95.81 87 VAL A O 1
ATOM 630 N N . ILE A 1 88 ? 1.183 -1.924 13.749 1.00 95.94 88 ILE A N 1
ATOM 631 C CA . ILE A 1 88 ? 1.808 -1.212 12.647 1.00 95.94 88 ILE A CA 1
ATOM 632 C C . ILE A 1 88 ? 1.019 0.077 12.413 1.00 95.94 88 ILE A C 1
ATOM 634 O O . ILE A 1 88 ? -0.170 0.046 12.103 1.00 95.94 88 ILE A O 1
ATOM 638 N N . LEU A 1 89 ? 1.685 1.216 12.557 1.00 94.12 89 LEU A N 1
ATOM 639 C CA . LEU A 1 89 ? 1.160 2.539 12.253 1.00 94.12 89 LEU A CA 1
ATOM 640 C C . LEU A 1 89 ? 1.364 2.837 10.763 1.00 94.12 89 LEU A C 1
ATOM 642 O O . LEU A 1 89 ? 2.499 2.967 10.294 1.00 94.12 89 LEU A O 1
ATOM 646 N N . ILE A 1 90 ? 0.262 2.964 10.029 1.00 94.19 90 ILE A N 1
ATOM 647 C CA . ILE A 1 90 ? 0.249 3.296 8.602 1.00 94.19 90 ILE A CA 1
ATOM 648 C C . ILE A 1 90 ? -0.169 4.759 8.434 1.00 94.19 90 ILE A C 1
ATOM 650 O O . ILE A 1 90 ? -1.266 5.144 8.842 1.00 94.19 90 ILE A O 1
ATOM 654 N N . ASP A 1 91 ? 0.696 5.563 7.815 1.00 90.38 91 ASP A N 1
ATOM 655 C CA . ASP A 1 91 ? 0.407 6.955 7.457 1.00 90.38 91 ASP A CA 1
ATOM 656 C C . ASP A 1 91 ? -0.484 7.007 6.206 1.00 90.38 91 ASP A C 1
ATOM 658 O O . ASP A 1 91 ? -0.121 6.507 5.141 1.00 90.38 91 ASP A O 1
ATOM 662 N N . SER A 1 92 ? -1.664 7.611 6.339 1.00 83.50 92 SER A N 1
ATOM 663 C CA . SER A 1 92 ? -2.672 7.720 5.277 1.00 83.50 92 SER A CA 1
ATOM 664 C C . SER A 1 92 ? -2.555 9.011 4.454 1.00 83.50 92 SER A C 1
ATOM 666 O O . SER A 1 92 ? -3.562 9.514 3.953 1.00 83.50 92 SER A O 1
ATOM 668 N N . GLY A 1 93 ? -1.341 9.553 4.306 1.00 78.31 93 GLY A N 1
ATOM 669 C CA . GLY A 1 93 ? -1.040 10.650 3.376 1.00 78.31 93 GLY A CA 1
ATOM 670 C C . GLY A 1 93 ? -0.805 12.001 4.047 1.00 78.31 93 GLY A C 1
ATOM 671 O O . GLY A 1 93 ? -1.078 13.039 3.444 1.00 78.31 93 GLY A O 1
ATOM 672 N N . GLY A 1 94 ? -0.310 11.999 5.285 1.00 70.69 94 GLY A N 1
ATOM 673 C CA . GLY A 1 94 ? -0.074 13.199 6.079 1.00 70.69 94 GLY A CA 1
ATOM 674 C C . GLY A 1 94 ? -1.340 13.743 6.753 1.00 70.69 94 GLY A C 1
ATOM 675 O O . GLY A 1 94 ? -2.439 13.208 6.611 1.00 70.69 94 GLY A O 1
ATOM 676 N N . ALA A 1 95 ? -1.174 14.825 7.522 1.00 72.31 95 ALA A N 1
ATOM 677 C CA . ALA A 1 95 ? -2.220 15.446 8.349 1.00 72.31 95 ALA A CA 1
ATOM 678 C C . ALA A 1 95 ? -2.751 14.556 9.489 1.00 72.31 95 ALA A C 1
ATOM 680 O O . ALA A 1 95 ? -3.952 14.526 9.750 1.00 72.31 95 ALA A O 1
ATOM 681 N N . GLU A 1 96 ? -1.847 13.828 10.153 1.00 75.81 96 GLU A N 1
ATOM 682 C CA . GLU A 1 96 ? -2.143 13.064 11.376 1.00 75.81 96 GLU A CA 1
ATOM 683 C C . GLU A 1 96 ? -3.217 11.980 11.191 1.00 75.81 96 GLU A C 1
ATOM 685 O O . GLU A 1 96 ? -3.911 11.588 12.128 1.00 75.81 96 GLU A O 1
ATOM 690 N N . ARG A 1 97 ? -3.356 11.473 9.961 1.00 82.19 97 ARG A N 1
ATOM 691 C CA . ARG A 1 97 ? -4.265 10.378 9.623 1.00 82.19 97 ARG A CA 1
ATOM 692 C C . ARG A 1 97 ? -3.527 9.062 9.648 1.00 82.19 97 ARG A C 1
ATOM 694 O O . ARG A 1 97 ? -2.709 8.784 8.774 1.00 82.19 97 ARG A O 1
ATOM 701 N N . TYR A 1 98 ? -3.885 8.238 10.620 1.00 89.12 98 TYR A N 1
ATOM 702 C CA . TYR A 1 98 ? -3.234 6.962 10.827 1.00 89.12 98 TYR A CA 1
ATOM 703 C C . TYR A 1 98 ? -4.232 5.814 10.821 1.00 89.12 98 TYR A C 1
ATOM 705 O O . TYR A 1 98 ? -5.370 5.949 11.276 1.00 89.12 98 TYR A O 1
ATOM 713 N N . VAL A 1 99 ? -3.768 4.672 10.328 1.00 91.81 99 VAL A N 1
ATOM 714 C CA . VAL A 1 99 ? -4.406 3.375 10.539 1.00 91.81 99 VAL A CA 1
ATOM 715 C C . VAL A 1 99 ? -3.521 2.582 11.490 1.00 91.81 99 VAL A C 1
ATOM 717 O O . VAL A 1 99 ? -2.319 2.442 11.261 1.00 91.81 99 VAL A O 1
ATOM 720 N N . LEU A 1 100 ? -4.124 2.070 12.561 1.00 93.12 100 LEU A N 1
ATOM 721 C CA . LEU A 1 100 ? -3.481 1.140 13.483 1.00 93.12 100 LEU A CA 1
ATOM 722 C C . LEU A 1 100 ? -3.783 -0.277 13.005 1.00 93.12 100 LEU A C 1
ATOM 724 O O . LEU A 1 100 ? -4.905 -0.764 13.149 1.00 93.12 100 LEU A O 1
ATOM 728 N N . PHE A 1 101 ? -2.792 -0.922 12.401 1.00 94.69 101 PHE A N 1
ATOM 729 C CA . PHE A 1 101 ? -2.920 -2.273 11.885 1.00 94.69 101 PHE A CA 1
ATOM 730 C C . PHE A 1 101 ? -2.384 -3.292 12.894 1.00 94.69 101 PHE A C 1
ATOM 732 O O . PHE A 1 101 ? -1.184 -3.396 13.145 1.00 94.69 101 PHE A O 1
ATOM 739 N N . GLU A 1 102 ? -3.298 -4.060 13.478 1.00 94.88 102 GLU A N 1
ATOM 740 C CA . GLU A 1 102 ? -3.006 -5.109 14.456 1.00 94.88 102 GLU A CA 1
ATOM 741 C C . GLU A 1 102 ? -2.537 -6.379 13.721 1.00 94.88 102 GLU A C 1
ATOM 743 O O . GLU A 1 102 ? -3.317 -7.303 13.475 1.00 94.88 102 GLU A O 1
ATOM 748 N N . HIS A 1 103 ? -1.269 -6.385 13.294 1.00 96.19 103 HIS A N 1
ATOM 749 C CA . HIS A 1 103 ? -0.706 -7.416 12.414 1.00 96.19 103 HIS A CA 1
ATOM 750 C C . HIS A 1 103 ? -0.796 -8.825 13.017 1.00 96.19 103 HIS A C 1
ATOM 752 O O . HIS A 1 103 ? -1.260 -9.749 12.352 1.00 96.19 103 HIS A O 1
ATOM 758 N N . GLU A 1 104 ? -0.419 -8.996 14.287 1.00 95.38 104 GLU A N 1
ATOM 759 C CA . GLU A 1 104 ? -0.459 -10.302 14.962 1.00 95.38 104 GLU A CA 1
ATOM 760 C C . GLU A 1 104 ? -1.882 -10.857 15.083 1.00 95.38 104 GLU A C 1
ATOM 762 O O . GLU A 1 104 ? -2.097 -12.051 14.882 1.00 95.38 104 GLU A O 1
ATOM 767 N N . ALA A 1 105 ? -2.872 -9.994 15.331 1.00 94.56 105 ALA A N 1
ATOM 768 C CA . ALA A 1 105 ? -4.273 -10.402 15.390 1.00 94.56 105 ALA A CA 1
ATOM 769 C C . ALA A 1 105 ? -4.767 -10.916 14.027 1.00 94.56 105 ALA A C 1
ATOM 771 O O . ALA A 1 105 ? -5.424 -11.956 13.950 1.00 94.56 105 ALA A O 1
ATOM 772 N N . HIS A 1 106 ? -4.402 -10.229 12.937 1.00 95.44 106 HIS A N 1
ATOM 773 C CA . HIS A 1 106 ? -4.715 -10.683 11.578 1.00 95.44 106 HIS A CA 1
ATOM 774 C C . HIS A 1 106 ? -4.030 -12.005 11.262 1.00 95.44 106 HIS A C 1
ATOM 776 O O . HIS A 1 106 ? -4.665 -12.924 10.747 1.00 95.44 106 HIS A O 1
ATOM 782 N N . GLN A 1 107 ? -2.750 -12.112 11.604 1.00 95.88 107 GLN A N 1
ATOM 783 C CA . GLN A 1 107 ? -1.980 -13.321 11.405 1.00 95.88 107 GLN A CA 1
ATOM 784 C C . GLN A 1 107 ? -2.605 -14.503 12.159 1.00 95.88 107 GLN A C 1
ATOM 786 O O . GLN A 1 107 ? -2.848 -15.546 11.560 1.00 95.88 107 GLN A O 1
ATOM 791 N N . GLY A 1 108 ? -2.929 -14.338 13.444 1.00 96.31 108 GLY A N 1
ATOM 792 C CA . GLY A 1 108 ? -3.560 -15.370 14.267 1.00 96.31 108 GLY A CA 1
ATOM 793 C C . GLY A 1 108 ? -4.898 -15.841 13.698 1.00 96.31 108 GLY A C 1
ATOM 794 O O . GLY A 1 108 ? -5.104 -17.043 13.537 1.00 96.31 108 GLY A O 1
ATOM 795 N N . ARG A 1 109 ? -5.771 -14.903 13.307 1.00 94.19 109 ARG A N 1
ATOM 796 C CA . ARG A 1 109 ? -7.090 -15.212 12.729 1.00 94.19 109 ARG A CA 1
ATOM 797 C C . ARG A 1 109 ? -7.006 -15.968 11.402 1.00 94.19 109 ARG A C 1
ATOM 799 O O . ARG A 1 109 ? -7.878 -16.777 11.111 1.00 94.19 109 ARG A O 1
ATOM 806 N N . LEU A 1 110 ? -5.969 -15.718 10.606 1.00 94.12 110 LEU A N 1
ATOM 807 C CA . LEU A 1 110 ? -5.830 -16.266 9.254 1.00 94.12 110 LEU A CA 1
ATOM 808 C C . LEU A 1 110 ? -4.953 -17.530 9.168 1.00 94.12 110 LEU A C 1
ATOM 810 O O . LEU A 1 110 ? -4.620 -17.963 8.067 1.00 94.12 110 LEU A O 1
ATOM 814 N N . GLY A 1 111 ? -4.573 -18.136 10.298 1.00 94.81 111 GLY A N 1
ATOM 815 C CA . GLY A 1 111 ? -3.782 -19.378 10.311 1.00 94.81 111 GLY A CA 1
ATOM 816 C C . GLY A 1 111 ? -2.296 -19.198 10.645 1.00 94.81 111 GLY A C 1
ATOM 817 O O . GLY A 1 111 ? -1.447 -20.002 10.248 1.00 94.81 111 GLY A O 1
ATOM 818 N N . GLY A 1 112 ? -1.950 -18.147 11.385 1.00 94.12 112 GLY A N 1
ATOM 819 C CA . GLY A 1 112 ? -0.613 -17.932 11.928 1.00 94.12 112 GLY A CA 1
ATOM 820 C C . GLY A 1 112 ? 0.432 -17.636 10.849 1.00 94.12 112 GLY A C 1
ATOM 821 O O . GLY A 1 112 ? 0.196 -16.893 9.904 1.00 94.12 112 GLY A O 1
ATOM 822 N N . GLN A 1 113 ? 1.627 -18.215 10.983 1.00 88.31 113 GLN A N 1
ATOM 823 C CA . GLN A 1 113 ? 2.763 -17.994 10.066 1.00 88.31 113 GLN A CA 1
ATOM 824 C C . GLN A 1 113 ? 2.492 -18.430 8.616 1.00 88.31 113 GLN A C 1
ATOM 826 O O . GLN A 1 113 ? 3.161 -17.972 7.694 1.00 88.31 113 GLN A O 1
ATOM 831 N N . THR A 1 114 ? 1.492 -19.282 8.384 1.00 88.12 114 THR A N 1
ATOM 832 C CA . THR A 1 114 ? 1.111 -19.688 7.022 1.00 88.12 114 THR A CA 1
ATOM 833 C C . THR A 1 114 ? 0.283 -18.621 6.296 1.00 88.12 114 THR A C 1
ATOM 835 O O . THR A 1 114 ? 0.222 -18.618 5.067 1.00 88.12 114 THR A O 1
ATOM 838 N N . ALA A 1 115 ? -0.277 -17.657 7.036 1.00 92.88 115 ALA A N 1
ATOM 839 C CA . ALA A 1 115 ? -1.115 -16.587 6.507 1.00 92.88 115 ALA A CA 1
ATOM 840 C C . ALA A 1 115 ? -0.331 -15.482 5.781 1.00 92.88 115 ALA A C 1
ATOM 842 O O . ALA A 1 115 ? -0.929 -14.655 5.097 1.00 92.88 115 ALA A O 1
ATOM 843 N N . CYS A 1 116 ? 1.001 -15.442 5.900 1.00 92.06 116 CYS A N 1
ATOM 844 C CA . CYS A 1 116 ? 1.818 -14.355 5.351 1.00 92.06 116 CYS A CA 1
ATOM 845 C C . CYS A 1 116 ? 1.601 -14.175 3.839 1.00 92.06 116 CYS A C 1
ATOM 847 O O . CYS A 1 116 ? 1.473 -13.051 3.355 1.00 92.06 116 CYS A O 1
ATOM 849 N N . ALA A 1 117 ? 1.473 -15.285 3.104 1.00 91.50 117 ALA A N 1
ATOM 850 C CA . ALA A 1 117 ? 1.225 -15.298 1.661 1.00 91.50 117 ALA A CA 1
ATOM 851 C C . ALA A 1 117 ? -0.180 -14.801 1.262 1.00 91.50 117 ALA A C 1
ATOM 853 O O . ALA A 1 117 ? -0.409 -14.474 0.094 1.00 91.50 117 ALA A O 1
ATOM 854 N N . LEU A 1 118 ? -1.120 -14.715 2.211 1.00 92.94 118 LEU A N 1
ATOM 855 C CA . LEU A 1 118 ? -2.459 -14.182 1.959 1.00 92.94 118 LEU A CA 1
ATOM 856 C C . LEU A 1 118 ? -2.399 -12.679 1.660 1.00 92.94 118 LEU A C 1
ATOM 858 O O . LEU A 1 118 ? -3.099 -12.212 0.761 1.00 92.94 118 LEU A O 1
ATOM 862 N N . CYS A 1 119 ? -1.509 -11.950 2.342 1.00 93.19 119 CYS A N 1
ATOM 863 C CA . CYS A 1 119 ? -1.364 -10.496 2.223 1.00 93.19 119 CYS A CA 1
ATOM 864 C C . CYS A 1 119 ? -0.085 -10.082 1.477 1.00 93.19 119 CYS A C 1
ATOM 866 O O . CYS A 1 119 ? -0.144 -9.255 0.567 1.00 93.19 119 CYS A O 1
ATOM 868 N N . HIS A 1 120 ? 1.068 -10.678 1.798 1.00 93.19 120 HIS A N 1
ATOM 869 C CA . HIS A 1 120 ? 2.353 -10.367 1.160 1.00 93.19 120 HIS A CA 1
ATOM 870 C C . HIS A 1 120 ? 2.488 -11.100 -0.173 1.00 93.19 120 HIS A C 1
ATOM 872 O O . HIS A 1 120 ? 3.230 -12.067 -0.331 1.00 93.19 120 HIS A O 1
ATOM 878 N N . HIS A 1 121 ? 1.724 -10.624 -1.152 1.00 90.38 121 HIS A N 1
ATOM 879 C CA . HIS A 1 121 ? 1.598 -11.243 -2.468 1.00 90.38 121 HIS A CA 1
ATOM 880 C C . HIS A 1 121 ? 2.859 -11.123 -3.340 1.00 90.38 121 HIS A C 1
ATOM 882 O O . HIS A 1 121 ? 2.938 -11.760 -4.393 1.00 90.38 121 HIS A O 1
ATOM 888 N N . ARG A 1 122 ? 3.831 -10.300 -2.928 1.00 88.94 122 ARG A N 1
ATOM 889 C CA . ARG A 1 122 ? 5.165 -10.215 -3.523 1.00 88.94 122 ARG A CA 1
ATOM 890 C C . ARG A 1 122 ? 6.150 -9.658 -2.498 1.00 88.94 122 ARG A C 1
ATOM 892 O O . ARG A 1 122 ? 5.838 -8.674 -1.835 1.00 88.94 122 ARG A O 1
ATOM 899 N N . ASN A 1 123 ? 7.331 -10.264 -2.415 1.00 87.94 123 ASN A N 1
ATOM 900 C CA . ASN A 1 123 ? 8.447 -9.745 -1.629 1.00 87.94 123 ASN A CA 1
ATOM 901 C C . ASN A 1 123 ? 9.560 -9.259 -2.559 1.00 87.94 123 ASN A C 1
ATOM 903 O O . ASN A 1 123 ? 9.725 -9.785 -3.666 1.00 87.94 123 ASN A O 1
ATOM 907 N N . VAL A 1 124 ? 10.330 -8.266 -2.119 1.00 85.88 124 VAL A N 1
ATOM 908 C CA . VAL A 1 124 ? 11.612 -7.972 -2.765 1.00 85.88 124 VAL A CA 1
ATOM 909 C C . VAL A 1 124 ? 12.612 -9.098 -2.462 1.00 85.88 124 VAL A C 1
ATOM 911 O O . VAL A 1 124 ? 12.440 -9.829 -1.484 1.00 85.88 124 VAL A O 1
ATOM 914 N N . PRO A 1 125 ? 13.648 -9.295 -3.298 1.00 81.56 125 PRO A N 1
ATOM 915 C CA . PRO A 1 125 ? 14.644 -10.331 -3.049 1.00 81.56 125 PRO A CA 1
ATOM 916 C C . PRO A 1 125 ? 15.262 -10.220 -1.651 1.00 81.56 125 PRO A C 1
ATOM 918 O O . PRO A 1 125 ? 15.615 -9.123 -1.224 1.00 81.56 125 PRO A O 1
ATOM 921 N N . LEU A 1 126 ? 15.430 -11.372 -0.991 1.00 81.69 126 LEU A N 1
ATOM 922 C CA . LEU A 1 126 ? 15.995 -11.515 0.361 1.00 81.69 126 LEU A CA 1
ATOM 923 C C . LEU A 1 126 ? 15.179 -10.858 1.484 1.00 81.69 126 LEU A C 1
ATOM 925 O O . LEU A 1 126 ? 15.685 -10.711 2.594 1.00 81.69 126 LEU A O 1
ATOM 929 N N . ASP A 1 127 ? 13.927 -10.502 1.213 1.00 86.75 127 ASP A N 1
ATOM 930 C CA . ASP A 1 127 ? 13.014 -9.951 2.203 1.00 86.75 127 ASP A CA 1
ATOM 931 C C . ASP A 1 127 ? 11.853 -10.914 2.479 1.00 86.75 127 ASP A C 1
ATOM 933 O O . ASP A 1 127 ? 11.432 -11.696 1.617 1.00 86.75 127 ASP A O 1
ATOM 937 N N . LEU A 1 128 ? 11.336 -10.856 3.701 1.00 87.44 128 LEU A N 1
ATOM 938 C CA . LEU A 1 128 ? 10.150 -11.580 4.136 1.00 87.44 128 LEU A CA 1
ATOM 939 C C . LEU A 1 128 ? 9.133 -10.549 4.594 1.00 87.44 128 LEU A C 1
ATOM 941 O O . LEU A 1 128 ? 9.428 -9.734 5.460 1.00 87.44 128 LEU A O 1
ATOM 945 N N . ALA A 1 129 ? 7.923 -10.631 4.044 1.00 90.38 129 ALA A N 1
ATOM 946 C CA . ALA A 1 129 ? 6.843 -9.710 4.372 1.00 90.38 129 ALA A CA 1
ATOM 947 C C . ALA A 1 129 ? 7.162 -8.245 4.008 1.00 90.38 129 ALA A C 1
ATOM 949 O O . ALA A 1 129 ? 6.944 -7.321 4.792 1.00 90.38 129 ALA A O 1
ATOM 950 N N . THR A 1 130 ? 7.628 -8.031 2.773 1.00 93.06 130 THR A N 1
ATOM 951 C CA . THR A 1 130 ? 7.922 -6.702 2.227 1.00 93.06 130 THR A CA 1
ATOM 952 C C . THR A 1 130 ? 6.762 -5.741 2.451 1.00 93.06 130 THR A C 1
ATOM 954 O O . THR A 1 130 ? 5.601 -6.054 2.163 1.00 93.06 130 THR A O 1
ATOM 957 N N . SER A 1 131 ? 7.091 -4.542 2.936 1.00 94.81 131 SER A N 1
ATOM 958 C CA . SER A 1 131 ? 6.111 -3.484 3.156 1.00 94.81 131 SER A CA 1
ATOM 959 C C . SER A 1 131 ? 5.456 -3.053 1.848 1.00 94.81 131 SER A C 1
ATOM 961 O O . SER A 1 131 ? 6.126 -2.770 0.853 1.00 94.81 131 SER A O 1
ATOM 963 N N . CYS A 1 132 ? 4.135 -2.891 1.877 1.00 95.12 132 CYS A N 1
ATOM 964 C CA . CYS A 1 132 ? 3.358 -2.424 0.734 1.00 95.12 132 CYS A CA 1
ATOM 965 C C . CYS A 1 132 ? 3.884 -1.081 0.194 1.00 95.12 132 CYS A C 1
ATOM 967 O O . CYS A 1 132 ? 3.962 -0.891 -1.019 1.00 95.12 132 CYS A O 1
ATOM 969 N N . ALA A 1 133 ? 4.333 -0.186 1.084 1.00 95.56 133 ALA A N 1
ATOM 970 C CA . ALA A 1 133 ? 4.835 1.143 0.726 1.00 95.56 133 ALA A CA 1
ATOM 971 C C . ALA A 1 133 ? 6.122 1.092 -0.116 1.00 95.56 133 ALA A C 1
ATOM 973 O O . ALA A 1 133 ? 6.471 2.068 -0.767 1.00 95.56 133 ALA A O 1
ATOM 974 N N . GLN A 1 134 ? 6.829 -0.043 -0.151 1.00 94.31 134 GLN A N 1
ATOM 975 C CA . GLN A 1 134 ? 8.030 -0.206 -0.972 1.00 94.31 134 GLN A CA 1
ATOM 976 C C . GLN A 1 134 ? 7.711 -0.310 -2.470 1.00 94.31 134 GLN A C 1
ATOM 978 O O . GLN A 1 134 ? 8.487 0.160 -3.311 1.00 94.31 134 GLN A O 1
ATOM 983 N N . CYS A 1 135 ? 6.568 -0.911 -2.806 1.00 94.62 135 CYS A N 1
ATOM 984 C CA . CYS A 1 135 ? 6.098 -1.047 -4.184 1.00 94.62 135 CYS A CA 1
ATOM 985 C C . CYS A 1 135 ? 5.085 0.044 -4.540 1.00 94.62 135 CYS A C 1
ATOM 987 O O . CYS A 1 135 ? 5.209 0.650 -5.602 1.00 94.62 135 CYS A O 1
ATOM 989 N N . HIS A 1 136 ? 4.156 0.326 -3.629 1.00 95.25 136 HIS A N 1
ATOM 990 C CA . HIS A 1 136 ? 3.099 1.330 -3.736 1.00 95.25 136 HIS A CA 1
ATOM 991 C C . HIS A 1 136 ? 3.577 2.655 -3.125 1.00 95.25 136 HIS A C 1
ATOM 993 O O . HIS A 1 136 ? 3.193 3.027 -2.019 1.00 95.25 136 HIS A O 1
ATOM 999 N N . ARG A 1 137 ? 4.524 3.315 -3.799 1.00 95.44 137 ARG A N 1
ATOM 1000 C CA . ARG A 1 137 ? 5.305 4.425 -3.213 1.00 95.44 137 ARG A CA 1
ATOM 1001 C C . ARG A 1 137 ? 4.609 5.781 -3.252 1.00 95.44 137 ARG A C 1
ATOM 1003 O O . ARG A 1 137 ? 5.100 6.711 -2.621 1.00 95.44 137 ARG A O 1
ATOM 1010 N N . ASP A 1 138 ? 3.523 5.899 -4.000 1.00 95.06 138 ASP A N 1
ATOM 1011 C CA . ASP A 1 138 ? 2.720 7.110 -4.110 1.00 95.06 138 ASP A CA 1
ATOM 1012 C C . ASP A 1 138 ? 1.317 6.817 -3.590 1.00 95.06 138 ASP A C 1
ATOM 1014 O O . ASP A 1 138 ? 0.797 5.716 -3.781 1.00 95.06 138 ASP A O 1
ATOM 1018 N N . MET A 1 139 ? 0.728 7.774 -2.879 1.00 92.75 139 MET A N 1
ATOM 1019 C CA . MET A 1 139 ? -0.578 7.601 -2.262 1.00 92.75 139 MET A CA 1
ATOM 1020 C C . MET A 1 139 ? -1.680 7.400 -3.306 1.00 92.75 139 MET A C 1
ATOM 1022 O O . MET A 1 139 ? -2.580 6.589 -3.083 1.00 92.75 139 MET A O 1
ATOM 1026 N N . PHE A 1 140 ? -1.597 8.101 -4.437 1.00 91.44 140 PHE A N 1
ATOM 1027 C CA . PHE A 1 140 ? -2.674 8.181 -5.425 1.00 91.44 140 PHE A CA 1
ATOM 1028 C C . PHE A 1 140 ? -2.238 7.673 -6.799 1.00 91.44 140 PHE A C 1
ATOM 1030 O O . PHE A 1 140 ? -3.005 6.999 -7.477 1.00 91.44 140 PHE A O 1
ATOM 1037 N N . GLU A 1 141 ? -1.004 7.961 -7.198 1.00 92.81 141 GLU A N 1
ATOM 1038 C CA . GLU A 1 141 ? -0.515 7.675 -8.541 1.00 92.81 141 GLU A CA 1
ATOM 1039 C C . GLU A 1 141 ? 0.028 6.253 -8.672 1.00 92.81 141 GLU A C 1
ATOM 1041 O O . GLU A 1 141 ? 0.531 5.643 -7.725 1.00 92.81 141 GLU A O 1
ATOM 1046 N N . THR A 1 142 ? 0.003 5.729 -9.897 1.00 94.50 142 THR A N 1
ATOM 1047 C CA . THR A 1 142 ? 0.693 4.475 -10.202 1.00 94.50 142 THR A CA 1
ATOM 1048 C C . THR A 1 142 ? 2.199 4.626 -10.015 1.00 94.50 142 THR A C 1
ATOM 1050 O O . THR A 1 142 ? 2.795 5.619 -10.440 1.00 94.50 142 THR A O 1
ATOM 1053 N N . THR A 1 143 ? 2.844 3.604 -9.464 1.00 94.69 143 THR A N 1
ATOM 1054 C CA . THR A 1 143 ? 4.288 3.597 -9.237 1.00 94.69 143 THR A CA 1
ATOM 1055 C C . THR A 1 143 ? 4.983 2.487 -9.997 1.00 94.69 143 THR A C 1
ATOM 1057 O O . THR A 1 143 ? 4.531 1.347 -10.048 1.00 94.69 143 THR A O 1
ATOM 1060 N N . ASP A 1 144 ? 6.147 2.806 -10.554 1.00 93.88 144 ASP A N 1
ATOM 1061 C CA . ASP A 1 144 ? 6.993 1.804 -11.189 1.00 93.88 144 ASP A CA 1
ATOM 1062 C C . ASP A 1 144 ? 7.659 0.910 -10.132 1.00 93.88 144 ASP A C 1
ATOM 1064 O O . ASP A 1 144 ? 8.451 1.380 -9.314 1.00 93.88 144 ASP A O 1
ATOM 1068 N N . THR A 1 145 ? 7.362 -0.385 -10.099 1.00 92.06 145 THR A N 1
ATOM 1069 C CA . THR A 1 145 ? 7.989 -1.305 -9.136 1.00 92.06 145 THR A CA 1
ATOM 1070 C C . THR A 1 145 ? 9.380 -1.748 -9.576 1.00 92.06 145 THR A C 1
ATOM 1072 O O . THR A 1 145 ? 10.137 -2.287 -8.769 1.00 92.06 145 THR A O 1
ATOM 1075 N N . PHE A 1 146 ? 9.738 -1.532 -10.841 1.00 91.06 146 PHE A N 1
ATOM 1076 C CA . PHE A 1 146 ? 11.045 -1.871 -11.376 1.00 91.06 146 PHE A CA 1
ATOM 1077 C C . PHE A 1 146 ? 12.038 -0.723 -11.172 1.00 91.06 146 PHE A C 1
ATOM 1079 O O . PHE A 1 146 ? 11.736 0.453 -11.356 1.00 91.06 146 PHE A O 1
ATOM 1086 N N . SER A 1 147 ? 13.272 -1.075 -10.818 1.00 90.31 147 SER A N 1
ATOM 1087 C CA . SER A 1 147 ? 14.385 -0.130 -10.750 1.00 90.31 147 SER A CA 1
ATOM 1088 C C . SER A 1 147 ? 15.539 -0.667 -11.582 1.00 90.31 147 SER A C 1
ATOM 1090 O O . SER A 1 147 ? 16.192 -1.630 -11.177 1.00 90.31 147 SER A O 1
ATOM 1092 N N . HIS A 1 148 ? 15.784 -0.033 -12.733 1.00 92.25 148 HIS A N 1
ATOM 1093 C CA . HIS A 1 148 ? 16.860 -0.424 -13.647 1.00 92.25 148 HIS A CA 1
ATOM 1094 C C . HIS A 1 148 ? 18.219 -0.388 -12.948 1.00 92.25 148 HIS A C 1
ATOM 1096 O O . HIS A 1 148 ? 18.939 -1.377 -12.966 1.00 92.25 148 HIS A O 1
ATOM 1102 N N . ALA A 1 149 ? 18.528 0.713 -12.255 1.00 91.50 149 ALA A N 1
ATOM 1103 C CA . ALA A 1 149 ? 19.791 0.869 -11.539 1.00 91.50 149 ALA A CA 1
ATOM 1104 C C . ALA A 1 149 ? 20.007 -0.233 -10.490 1.00 91.50 149 ALA A C 1
ATOM 1106 O O . ALA A 1 149 ? 21.094 -0.794 -10.410 1.00 91.50 149 ALA A O 1
ATOM 1107 N N . ARG A 1 150 ? 18.967 -0.603 -9.726 1.00 89.31 150 ARG A N 1
ATOM 1108 C CA . ARG A 1 150 ? 19.078 -1.696 -8.746 1.00 89.31 150 ARG A CA 1
ATOM 1109 C C . ARG A 1 150 ? 19.335 -3.045 -9.412 1.00 89.31 150 ARG A C 1
ATOM 1111 O O . ARG A 1 150 ? 20.146 -3.804 -8.897 1.00 89.31 150 ARG A O 1
ATOM 1118 N N . HIS A 1 151 ? 18.674 -3.336 -10.532 1.00 91.00 151 HIS A N 1
ATOM 1119 C CA . HIS A 1 151 ? 18.908 -4.581 -11.270 1.00 91.00 151 HIS A CA 1
ATOM 1120 C C . HIS A 1 151 ? 20.303 -4.610 -11.888 1.00 91.00 151 HIS A C 1
ATOM 1122 O O . HIS A 1 151 ? 20.996 -5.609 -11.758 1.00 91.00 151 HIS A O 1
ATOM 1128 N N . GLU A 1 152 ? 20.742 -3.505 -12.488 1.00 94.38 152 GLU A N 1
ATOM 1129 C CA . GLU A 1 152 ? 22.093 -3.370 -13.024 1.00 94.38 152 GLU A CA 1
ATOM 1130 C C . GLU A 1 152 ? 23.134 -3.604 -11.923 1.00 94.38 152 GLU A C 1
ATOM 1132 O O . GLU A 1 152 ? 24.020 -4.431 -12.093 1.00 94.38 152 GLU A O 1
ATOM 1137 N N . THR A 1 153 ? 22.999 -2.966 -10.755 1.00 92.06 153 THR A N 1
ATOM 1138 C CA . THR A 1 153 ? 23.902 -3.206 -9.618 1.00 92.06 153 THR A CA 1
ATOM 1139 C C . THR A 1 153 ? 23.862 -4.659 -9.144 1.00 92.06 153 THR A C 1
ATOM 1141 O O . THR A 1 153 ? 24.915 -5.259 -8.948 1.00 92.06 153 THR A O 1
ATOM 1144 N N . ALA A 1 154 ? 22.671 -5.242 -8.983 1.00 89.50 154 ALA A N 1
ATOM 1145 C CA . ALA A 1 154 ? 22.514 -6.605 -8.477 1.00 89.50 154 ALA A CA 1
ATOM 1146 C C . ALA A 1 154 ? 23.070 -7.676 -9.429 1.00 89.50 154 ALA A C 1
ATOM 1148 O O . ALA A 1 154 ? 23.507 -8.728 -8.972 1.00 89.50 154 ALA A O 1
ATOM 1149 N N . LEU A 1 155 ? 23.062 -7.415 -10.738 1.00 92.94 155 LEU A N 1
ATOM 1150 C CA . LEU A 1 155 ? 23.503 -8.359 -11.764 1.00 92.94 155 LEU A CA 1
ATOM 1151 C C . LEU A 1 155 ? 24.964 -8.156 -12.203 1.00 92.94 155 LEU A C 1
ATOM 1153 O O . LEU A 1 155 ? 25.413 -8.825 -13.129 1.00 92.94 155 LEU A O 1
ATOM 1157 N N . GLY A 1 156 ? 25.721 -7.274 -11.544 1.00 94.00 156 GLY A N 1
ATOM 1158 C CA . GLY A 1 156 ? 27.146 -7.071 -11.839 1.00 94.00 156 GLY A CA 1
ATOM 1159 C C . GLY A 1 156 ? 27.449 -5.937 -12.825 1.00 94.00 156 GLY A C 1
ATOM 1160 O O . GLY A 1 156 ? 28.474 -5.949 -13.496 1.00 94.00 156 GLY A O 1
ATOM 1161 N N . GLY A 1 157 ? 26.584 -4.929 -12.915 1.00 94.00 157 GLY A N 1
ATOM 1162 C CA . GLY A 1 157 ? 26.805 -3.722 -13.710 1.00 94.00 157 GLY A CA 1
ATOM 1163 C C . GLY A 1 157 ? 26.395 -3.864 -15.176 1.00 94.00 157 GLY A C 1
ATOM 1164 O O . GLY A 1 157 ? 25.565 -4.696 -15.542 1.00 94.00 157 GLY A O 1
ATOM 1165 N N . ARG A 1 158 ? 26.984 -3.031 -16.042 1.00 91.00 158 ARG A N 1
ATOM 1166 C CA . ARG A 1 158 ? 26.613 -2.913 -17.467 1.00 91.00 158 ARG A CA 1
ATOM 1167 C C . ARG A 1 158 ? 26.787 -4.197 -18.272 1.00 91.00 158 ARG A C 1
ATOM 1169 O O . ARG A 1 158 ? 26.063 -4.394 -19.244 1.00 91.00 158 ARG A O 1
ATOM 1176 N N . GLU A 1 159 ? 27.703 -5.074 -17.878 1.00 92.44 159 GLU A N 1
ATOM 1177 C CA . GLU A 1 159 ? 27.931 -6.359 -18.553 1.00 92.44 159 GLU A CA 1
ATOM 1178 C C . GLU A 1 159 ? 26.693 -7.268 -18.498 1.00 92.44 159 GLU A C 1
ATOM 1180 O O . GLU A 1 159 ? 26.479 -8.101 -19.376 1.00 92.44 159 GLU A O 1
ATOM 1185 N N . SER A 1 160 ? 25.802 -7.031 -17.532 1.00 94.25 160 SER A N 1
ATOM 1186 C CA . SER A 1 160 ? 24.570 -7.793 -17.352 1.00 94.25 160 SER A CA 1
ATOM 1187 C C . SER A 1 160 ? 23.405 -7.371 -18.250 1.00 94.25 160 SER A C 1
ATOM 1189 O O . SER A 1 160 ? 22.351 -8.004 -18.186 1.00 94.25 160 SER A O 1
ATOM 1191 N N . CYS A 1 161 ? 23.556 -6.352 -19.110 1.00 94.75 161 CYS A N 1
ATOM 1192 C CA . CYS A 1 161 ? 22.458 -5.839 -19.946 1.00 94.75 161 CYS A CA 1
ATOM 1193 C C . CYS A 1 161 ? 21.775 -6.941 -20.776 1.00 94.75 161 CYS A C 1
ATOM 1195 O O . CYS A 1 161 ? 20.547 -6.966 -20.872 1.00 94.75 161 CYS A O 1
ATOM 1197 N N . ALA A 1 162 ? 22.564 -7.867 -21.334 1.00 95.50 162 ALA A N 1
ATOM 1198 C CA . ALA A 1 162 ? 22.078 -8.986 -22.146 1.00 95.50 162 ALA A CA 1
ATOM 1199 C C . ALA A 1 162 ? 21.246 -10.008 -21.345 1.00 95.50 162 ALA A C 1
ATOM 1201 O O . ALA A 1 162 ? 20.506 -10.803 -21.921 1.00 95.50 162 ALA A O 1
ATOM 1202 N N . THR A 1 163 ? 21.312 -9.969 -20.009 1.00 95.00 163 THR A N 1
ATOM 1203 C CA . THR A 1 163 ? 20.471 -10.799 -19.134 1.00 95.00 163 THR A CA 1
ATOM 1204 C C . THR A 1 163 ? 18.996 -10.474 -19.333 1.00 95.00 163 THR A C 1
ATOM 1206 O O . THR A 1 163 ? 18.175 -11.393 -19.361 1.00 95.00 163 THR A O 1
ATOM 1209 N N . CYS A 1 164 ? 18.673 -9.187 -19.496 1.00 94.75 164 CYS A N 1
ATOM 1210 C CA . CYS A 1 164 ? 17.307 -8.684 -19.638 1.00 94.75 164 CYS A CA 1
ATOM 1211 C C . CYS A 1 164 ? 16.966 -8.319 -21.089 1.00 94.75 164 CYS A C 1
ATOM 1213 O O . CYS A 1 164 ? 15.848 -8.575 -21.526 1.00 94.75 164 CYS A O 1
ATOM 1215 N N . HIS A 1 165 ? 17.913 -7.743 -21.830 1.00 96.06 165 HIS A N 1
ATOM 1216 C CA . HIS A 1 165 ? 17.751 -7.317 -23.221 1.00 96.06 165 HIS A CA 1
ATOM 1217 C C . HIS A 1 165 ? 18.453 -8.308 -24.149 1.00 96.06 165 HIS A C 1
ATOM 1219 O O . HIS A 1 165 ? 19.611 -8.118 -24.510 1.00 96.06 165 HIS A O 1
ATOM 1225 N N . VAL A 1 166 ? 17.758 -9.402 -24.465 1.00 95.44 166 VAL A N 1
ATOM 1226 C CA . VAL A 1 166 ? 18.329 -10.535 -25.216 1.00 95.44 166 VAL A CA 1
ATOM 1227 C C . VAL A 1 166 ? 18.517 -10.251 -26.700 1.00 95.44 166 VAL A C 1
ATOM 1229 O O . VAL A 1 166 ? 19.411 -10.821 -27.317 1.00 95.44 166 VAL A O 1
ATOM 1232 N N . ASP A 1 167 ? 17.683 -9.379 -27.258 1.00 96.12 167 ASP A N 1
ATOM 1233 C CA . ASP A 1 167 ? 17.813 -8.899 -28.625 1.00 96.12 167 ASP A CA 1
ATOM 1234 C C . ASP A 1 167 ? 18.662 -7.622 -28.613 1.00 96.12 167 ASP A C 1
ATOM 1236 O O . ASP A 1 167 ? 18.280 -6.612 -28.015 1.00 96.12 167 ASP A O 1
ATOM 1240 N N . ALA A 1 168 ? 19.844 -7.698 -29.228 1.00 93.62 168 ALA A N 1
ATOM 1241 C CA . ALA A 1 168 ? 20.792 -6.591 -29.289 1.00 93.62 168 ALA A CA 1
ATOM 1242 C C . ALA A 1 168 ? 20.330 -5.465 -30.227 1.00 93.62 168 ALA A C 1
ATOM 1244 O O . ALA A 1 168 ? 20.758 -4.322 -30.046 1.00 93.62 168 ALA A O 1
ATOM 1245 N N . ASP A 1 169 ? 19.457 -5.780 -31.186 1.00 96.50 169 ASP A N 1
ATOM 1246 C CA . ASP A 1 169 ? 18.957 -4.849 -32.195 1.00 96.50 169 ASP A CA 1
ATOM 1247 C C . ASP A 1 169 ? 17.630 -4.198 -31.765 1.00 96.50 169 ASP A C 1
ATOM 1249 O O . ASP A 1 169 ? 17.251 -3.137 -32.272 1.00 96.50 169 ASP A O 1
ATOM 1253 N N . ALA A 1 170 ? 16.930 -4.785 -30.788 1.00 96.50 170 ALA A N 1
ATOM 1254 C CA . ALA A 1 170 ? 15.707 -4.218 -30.235 1.00 96.50 170 ALA A CA 1
ATOM 1255 C C . ALA A 1 170 ? 15.973 -2.990 -29.336 1.00 96.50 170 ALA A C 1
ATOM 1257 O O . ALA A 1 170 ? 16.965 -2.929 -28.599 1.00 96.50 170 ALA A O 1
ATOM 1258 N N . PRO A 1 171 ? 15.045 -2.013 -29.290 1.00 95.81 171 PRO A N 1
ATOM 1259 C CA . PRO A 1 171 ? 15.120 -0.922 -28.326 1.00 95.81 171 PRO A CA 1
ATOM 1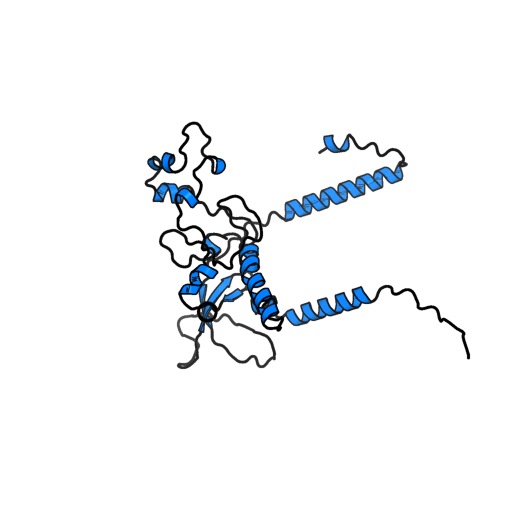260 C C . PRO A 1 171 ? 15.154 -1.450 -26.887 1.00 95.81 171 PRO A C 1
ATOM 1262 O O . PRO A 1 171 ? 14.273 -2.213 -26.484 1.00 95.81 171 PRO A O 1
ATOM 1265 N N . LYS A 1 172 ? 16.114 -0.980 -26.078 1.00 93.75 172 LYS A N 1
ATOM 1266 C CA . LYS A 1 172 ? 16.213 -1.292 -24.639 1.00 93.75 172 LYS A CA 1
ATOM 1267 C C . LYS A 1 172 ? 15.052 -0.670 -23.865 1.00 93.75 172 LYS A C 1
ATOM 1269 O O . LYS A 1 172 ? 15.156 0.401 -23.274 1.00 93.75 172 LYS A O 1
ATOM 1274 N N . SER A 1 173 ? 13.919 -1.350 -23.913 1.00 91.94 173 SER A N 1
ATOM 1275 C CA . SER A 1 173 ? 12.649 -0.950 -23.323 1.00 91.94 173 SER A CA 1
ATOM 1276 C C . SER A 1 173 ? 12.088 -2.094 -22.489 1.00 91.94 173 SER A C 1
ATOM 1278 O O . SER A 1 173 ? 12.485 -3.245 -22.660 1.00 91.94 173 SER A O 1
ATOM 1280 N N . ARG A 1 174 ? 11.136 -1.795 -21.599 1.00 89.56 174 ARG A N 1
ATOM 1281 C CA . ARG A 1 174 ? 10.446 -2.835 -20.822 1.00 89.56 174 ARG A CA 1
ATOM 1282 C C . ARG A 1 174 ? 9.717 -3.834 -21.717 1.00 89.56 174 ARG A C 1
ATOM 1284 O O . ARG A 1 174 ? 9.763 -5.021 -21.441 1.00 89.56 174 ARG A O 1
ATOM 1291 N N . ALA A 1 175 ? 9.071 -3.348 -22.777 1.00 90.94 175 ALA A N 1
ATOM 1292 C CA . ALA A 1 175 ? 8.306 -4.186 -23.697 1.00 90.94 175 ALA A CA 1
ATOM 1293 C C . ALA A 1 175 ? 9.184 -5.189 -24.466 1.00 90.94 175 ALA A C 1
ATOM 1295 O O . ALA A 1 175 ? 8.705 -6.257 -24.823 1.00 90.94 175 ALA A O 1
ATOM 1296 N N . ALA A 1 176 ? 10.455 -4.849 -24.704 1.00 93.06 176 ALA A N 1
ATOM 1297 C CA . ALA A 1 176 ? 11.424 -5.710 -25.384 1.00 93.06 176 ALA A CA 1
ATOM 1298 C C . ALA A 1 176 ? 12.364 -6.466 -24.422 1.00 93.06 176 ALA A C 1
ATOM 1300 O O . ALA A 1 176 ? 13.245 -7.199 -24.867 1.00 93.06 176 ALA A O 1
ATOM 1301 N N . ALA A 1 177 ? 12.235 -6.259 -23.108 1.00 94.62 177 ALA A N 1
ATOM 1302 C CA . ALA A 1 177 ? 12.995 -6.999 -22.106 1.00 94.62 177 ALA A CA 1
ATOM 1303 C C . ALA A 1 177 ? 12.301 -8.326 -21.763 1.00 94.62 177 ALA A C 1
ATOM 1305 O O . ALA A 1 177 ? 11.107 -8.497 -22.010 1.00 94.62 177 ALA A O 1
ATOM 1306 N N . LYS A 1 178 ? 13.038 -9.254 -21.140 1.00 94.19 178 LYS A N 1
ATOM 1307 C CA . LYS A 1 178 ? 12.453 -10.466 -20.543 1.00 94.19 178 LYS A CA 1
ATOM 1308 C C . LYS A 1 178 ? 11.316 -10.130 -19.578 1.00 94.19 178 LYS A C 1
ATOM 1310 O O . LYS A 1 178 ? 11.362 -9.113 -18.877 1.00 94.19 178 LYS A O 1
ATOM 1315 N N . ALA A 1 179 ? 10.333 -11.022 -19.493 1.00 89.88 179 ALA A N 1
ATOM 1316 C CA . ALA A 1 179 ? 9.258 -10.879 -18.526 1.00 89.88 179 ALA A CA 1
ATOM 1317 C C . ALA A 1 179 ? 9.817 -11.023 -17.104 1.00 89.88 179 ALA A C 1
ATOM 1319 O O . ALA A 1 179 ? 10.725 -11.813 -16.849 1.00 89.88 179 ALA A O 1
ATOM 1320 N N . CYS A 1 180 ? 9.264 -10.277 -16.144 1.00 85.94 180 CYS A N 1
ATOM 1321 C CA . CYS A 1 180 ? 9.755 -10.315 -14.763 1.00 85.94 180 CYS A CA 1
ATOM 1322 C C . CYS A 1 180 ? 9.726 -11.734 -14.169 1.00 85.94 180 CYS A C 1
ATOM 1324 O O . CYS A 1 180 ? 10.620 -12.105 -13.407 1.00 85.94 180 CYS A O 1
ATOM 1326 N N . ASP A 1 181 ? 8.724 -12.531 -14.537 1.00 84.69 181 ASP A N 1
ATOM 1327 C CA . ASP A 1 181 ? 8.500 -13.870 -13.984 1.00 84.69 181 ASP A CA 1
ATOM 1328 C C . ASP A 1 181 ? 9.393 -14.951 -14.634 1.00 84.69 181 ASP A C 1
ATOM 1330 O O . ASP A 1 181 ? 9.450 -16.089 -14.154 1.00 84.69 181 ASP A O 1
ATOM 1334 N N . ASP A 1 182 ? 10.171 -14.588 -15.663 1.00 88.25 182 ASP A N 1
ATOM 1335 C CA . ASP A 1 182 ? 11.243 -15.442 -16.190 1.00 88.25 182 ASP A CA 1
ATOM 1336 C C . ASP A 1 182 ? 12.367 -15.609 -15.156 1.00 88.25 182 ASP A C 1
ATOM 1338 O O . ASP A 1 182 ? 12.972 -16.678 -15.065 1.00 88.25 182 ASP A O 1
ATOM 1342 N N . CYS A 1 183 ? 12.616 -14.571 -14.347 1.00 87.12 183 CYS A N 1
ATOM 1343 C CA . CYS A 1 183 ? 13.667 -14.551 -13.324 1.00 87.12 183 CYS A CA 1
ATOM 1344 C C . CYS A 1 183 ? 13.116 -14.606 -11.889 1.00 87.12 183 CYS A C 1
ATOM 1346 O O . CYS A 1 183 ? 13.742 -15.198 -11.011 1.00 87.12 183 CYS A O 1
ATOM 1348 N N . HIS A 1 184 ? 11.960 -13.993 -11.619 1.00 82.50 184 HIS A N 1
ATOM 1349 C CA . HIS A 1 184 ? 11.398 -13.903 -10.270 1.00 82.50 184 HIS A CA 1
ATOM 1350 C C . HIS A 1 184 ? 10.357 -14.999 -10.017 1.00 82.50 184 HIS A C 1
ATOM 1352 O O . HIS A 1 184 ? 9.172 -14.814 -10.287 1.00 82.50 184 HIS A O 1
ATOM 1358 N N . ARG A 1 185 ? 10.815 -16.128 -9.460 1.00 80.50 185 ARG A N 1
ATOM 1359 C CA . ARG A 1 185 ? 9.986 -17.264 -9.015 1.00 80.50 185 ARG A CA 1
ATOM 1360 C C . ARG A 1 185 ? 10.106 -17.489 -7.496 1.00 80.50 185 ARG A C 1
ATOM 1362 O O . ARG A 1 185 ? 11.157 -17.171 -6.940 1.00 80.50 185 ARG A O 1
ATOM 1369 N N . PRO A 1 186 ? 9.093 -18.078 -6.830 1.00 73.56 186 PRO A N 1
ATOM 1370 C CA . PRO A 1 186 ? 7.820 -18.545 -7.387 1.00 73.56 186 PRO A CA 1
ATOM 1371 C C . PRO A 1 186 ? 6.906 -17.383 -7.809 1.00 73.56 186 PRO A C 1
ATOM 1373 O O . PRO A 1 186 ? 7.097 -16.256 -7.345 1.00 73.56 186 PRO A O 1
ATOM 1376 N N . PRO A 1 187 ? 5.935 -17.636 -8.704 1.00 72.75 187 PRO A N 1
ATOM 1377 C CA . PRO A 1 187 ? 4.906 -16.654 -9.002 1.00 72.75 187 PRO A CA 1
ATOM 1378 C C . PRO A 1 187 ? 4.144 -16.284 -7.726 1.00 72.75 187 PRO A C 1
ATOM 1380 O O . PRO A 1 187 ? 4.228 -16.953 -6.692 1.00 72.75 187 PRO A O 1
ATOM 1383 N N . ARG A 1 188 ? 3.379 -15.198 -7.823 1.00 77.69 188 ARG A N 1
ATOM 1384 C CA . ARG A 1 188 ? 2.422 -14.784 -6.797 1.00 77.69 188 ARG A CA 1
ATOM 1385 C C . ARG A 1 188 ? 1.640 -16.007 -6.275 1.00 77.69 188 ARG A C 1
ATOM 1387 O O . ARG A 1 188 ? 1.090 -16.732 -7.100 1.00 77.69 188 ARG A O 1
ATOM 1394 N N . PRO A 1 189 ? 1.545 -16.221 -4.950 1.00 81.81 189 PRO A N 1
ATOM 1395 C CA . PRO A 1 189 ? 0.802 -17.353 -4.403 1.00 81.81 189 PRO A CA 1
ATOM 1396 C C . PRO A 1 189 ? -0.670 -17.316 -4.831 1.00 81.81 189 PRO A C 1
ATOM 1398 O O . PRO A 1 189 ? -1.325 -16.289 -4.649 1.00 81.81 189 PRO A O 1
ATOM 1401 N N . ASP A 1 190 ? -1.221 -18.427 -5.326 1.00 83.88 190 ASP A N 1
ATOM 1402 C CA . ASP A 1 190 ? -2.632 -18.504 -5.755 1.00 83.88 190 ASP A CA 1
ATOM 1403 C C . ASP A 1 190 ? -3.611 -18.177 -4.614 1.00 83.88 190 ASP A C 1
ATOM 1405 O O . ASP A 1 190 ? -4.648 -17.529 -4.812 1.00 83.88 190 ASP A O 1
ATOM 1409 N N . ALA A 1 191 ? -3.222 -18.561 -3.394 1.00 86.94 191 ALA A N 1
ATOM 1410 C CA . ALA A 1 191 ? -3.970 -18.352 -2.159 1.00 86.94 191 ALA A CA 1
ATOM 1411 C C . ALA A 1 191 ? -4.044 -16.883 -1.703 1.00 86.94 191 ALA A C 1
ATOM 1413 O O . ALA A 1 191 ? -4.758 -16.579 -0.753 1.00 86.94 191 ALA A O 1
ATOM 1414 N N . THR A 1 192 ? -3.320 -15.958 -2.339 1.00 89.81 192 THR A N 1
ATOM 1415 C CA . THR A 1 192 ? -3.342 -14.549 -1.927 1.00 89.81 192 THR A CA 1
ATOM 1416 C C . THR A 1 192 ? -4.743 -13.935 -2.015 1.00 89.81 192 THR A C 1
ATOM 1418 O O . THR A 1 192 ? -5.445 -14.087 -3.014 1.00 89.81 192 THR A O 1
ATOM 1421 N N . LEU A 1 193 ? -5.131 -13.187 -0.982 1.00 89.56 193 LEU A N 1
ATOM 1422 C CA . LEU A 1 193 ? -6.376 -12.412 -0.942 1.00 89.56 193 LEU A CA 1
ATOM 1423 C C . LEU A 1 193 ? -6.259 -11.103 -1.725 1.00 89.56 193 LEU A C 1
ATOM 1425 O O . LEU A 1 193 ? -7.259 -10.499 -2.117 1.00 89.56 193 LEU A O 1
ATOM 1429 N N . VAL A 1 194 ? -5.029 -10.665 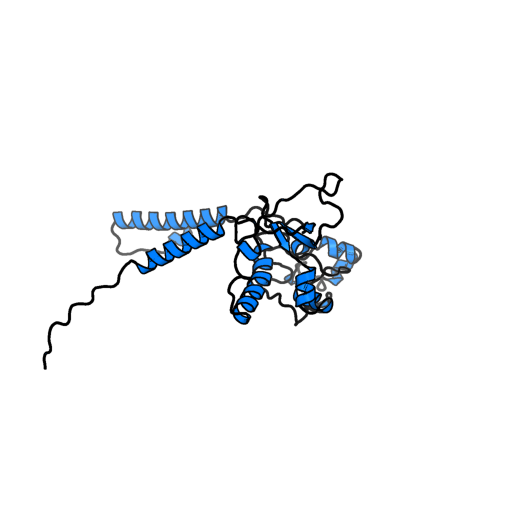-1.996 1.00 87.00 194 VAL A N 1
ATOM 1430 C CA . VAL A 1 194 ? -4.786 -9.509 -2.846 1.00 87.00 194 VAL A CA 1
ATOM 1431 C C . VAL A 1 194 ? -5.274 -9.865 -4.250 1.00 87.00 194 VAL A C 1
ATOM 1433 O O . VAL A 1 194 ? -4.832 -10.850 -4.843 1.00 87.00 194 VAL A O 1
ATOM 1436 N N . ARG A 1 195 ? -6.157 -9.046 -4.820 1.00 82.38 195 ARG A N 1
ATOM 1437 C CA . ARG A 1 195 ? -6.528 -9.092 -6.243 1.00 82.38 195 ARG A CA 1
ATOM 1438 C C . ARG A 1 195 ? -6.417 -7.684 -6.795 1.00 82.38 195 ARG A C 1
ATOM 1440 O O . ARG A 1 195 ? -6.913 -6.755 -6.154 1.00 82.38 195 ARG A O 1
ATOM 1447 N N . ALA A 1 196 ? -5.760 -7.546 -7.946 1.00 74.50 196 ALA A N 1
ATOM 1448 C CA . ALA A 1 196 ? -5.648 -6.260 -8.617 1.00 74.50 196 ALA A CA 1
ATOM 1449 C C . ALA A 1 196 ? -7.061 -5.728 -8.897 1.00 74.50 196 ALA A C 1
ATOM 1451 O O . ALA A 1 196 ? -7.897 -6.437 -9.449 1.00 74.50 196 ALA A O 1
ATOM 1452 N N . THR A 1 197 ? -7.348 -4.518 -8.427 1.00 74.31 197 THR A N 1
ATOM 1453 C CA . THR A 1 197 ? -8.595 -3.794 -8.717 1.00 74.31 197 THR A CA 1
ATOM 1454 C C . THR A 1 197 ? -8.572 -3.165 -10.105 1.00 74.31 197 THR A C 1
ATOM 1456 O O . THR A 1 197 ? -9.624 -2.839 -10.639 1.00 74.31 197 THR A O 1
ATOM 1459 N N . ILE A 1 198 ? -7.372 -2.990 -10.661 1.00 81.00 198 ILE A N 1
ATOM 1460 C CA . ILE A 1 198 ? -7.101 -2.297 -11.914 1.00 81.00 198 ILE A CA 1
ATOM 1461 C C . ILE A 1 198 ? -6.095 -3.141 -12.697 1.00 81.00 198 ILE A C 1
ATOM 1463 O O . ILE A 1 198 ? -5.106 -3.621 -12.134 1.00 81.00 198 ILE A O 1
ATOM 1467 N N . GLU A 1 199 ? -6.346 -3.320 -13.990 1.00 86.38 199 GLU A N 1
ATOM 1468 C CA . GLU A 1 199 ? -5.369 -3.904 -14.904 1.00 86.38 199 GLU A CA 1
ATOM 1469 C C . GLU A 1 199 ? -4.284 -2.868 -15.201 1.00 86.38 199 GLU A C 1
ATOM 1471 O O . GLU A 1 199 ? -4.544 -1.823 -15.796 1.00 86.38 199 GLU A O 1
AT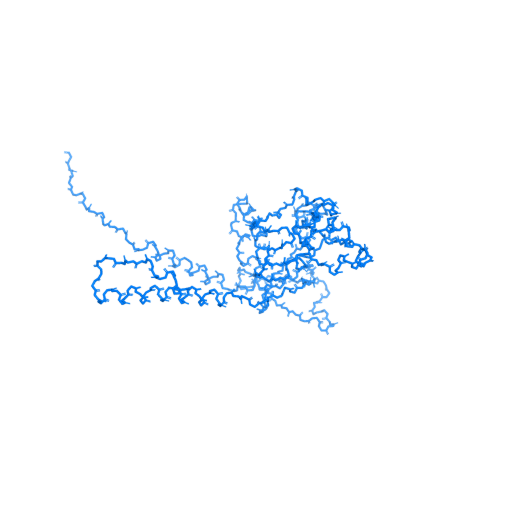OM 1476 N N . LEU A 1 200 ? -3.061 -3.147 -14.754 1.00 88.31 200 LEU A N 1
ATOM 1477 C CA . LEU A 1 200 ? -1.901 -2.297 -14.997 1.00 88.31 200 LEU A CA 1
ATOM 1478 C C . LEU A 1 200 ? -0.855 -3.049 -15.825 1.00 88.31 200 LEU A C 1
ATOM 1480 O O . LEU A 1 200 ? -0.712 -4.267 -15.673 1.00 88.31 200 LEU A O 1
ATOM 1484 N N . PRO A 1 201 ? -0.076 -2.337 -16.659 1.00 89.19 201 PRO A N 1
ATOM 1485 C CA . PRO A 1 201 ? 1.104 -2.899 -17.299 1.00 89.19 201 PRO A CA 1
ATOM 1486 C C . PRO A 1 201 ? 2.050 -3.581 -16.302 1.00 89.19 201 PRO A C 1
ATOM 1488 O O . PRO A 1 201 ? 2.191 -3.158 -15.152 1.00 89.19 201 PRO A O 1
ATOM 1491 N N . ALA A 1 202 ? 2.758 -4.611 -16.767 1.00 84.75 202 ALA A N 1
ATOM 1492 C CA . ALA A 1 202 ? 3.714 -5.342 -15.945 1.00 84.75 202 ALA A CA 1
ATOM 1493 C C . ALA A 1 202 ? 4.765 -4.412 -15.305 1.00 84.75 202 ALA A C 1
ATOM 1495 O O . ALA A 1 202 ? 5.332 -3.520 -15.946 1.00 84.75 202 ALA A O 1
ATOM 1496 N N . GLY A 1 203 ? 5.037 -4.644 -14.020 1.00 87.44 203 GLY A N 1
ATOM 1497 C CA . GLY A 1 203 ? 5.980 -3.852 -13.230 1.00 87.44 203 GLY A CA 1
ATOM 1498 C C . GLY A 1 203 ? 5.470 -2.463 -12.835 1.00 87.44 203 GLY A C 1
ATOM 1499 O O . GLY A 1 203 ? 6.279 -1.623 -12.449 1.00 87.44 203 GLY A O 1
ATOM 1500 N N . LEU A 1 204 ? 4.170 -2.193 -12.965 1.00 92.69 204 LEU A N 1
ATOM 1501 C CA . LEU A 1 204 ? 3.520 -1.055 -12.324 1.00 92.69 204 LEU A CA 1
ATOM 1502 C C . LEU A 1 204 ? 2.679 -1.542 -11.141 1.00 92.69 204 LEU A C 1
ATOM 1504 O O . LEU A 1 204 ? 2.100 -2.628 -11.168 1.00 92.69 204 LEU A O 1
ATOM 1508 N N . ALA A 1 205 ? 2.616 -0.719 -10.105 1.00 94.06 205 ALA A N 1
ATOM 1509 C CA . ALA A 1 205 ? 1.733 -0.881 -8.966 1.00 94.06 205 ALA A CA 1
ATOM 1510 C C . ALA A 1 205 ? 0.710 0.265 -8.948 1.00 94.06 205 ALA A C 1
ATOM 1512 O O . ALA A 1 205 ? 1.059 1.385 -9.329 1.00 94.06 205 ALA A O 1
ATOM 1513 N N . PRO A 1 206 ? -0.540 0.016 -8.516 1.00 95.06 206 PRO A N 1
ATOM 1514 C CA . PRO A 1 206 ? -1.489 1.093 -8.262 1.00 95.06 206 PRO A CA 1
ATOM 1515 C C . PRO A 1 206 ? -0.999 1.972 -7.106 1.00 95.06 206 PRO A C 1
ATOM 1517 O O . PRO A 1 206 ? -0.125 1.552 -6.333 1.00 95.06 206 PRO A O 1
ATOM 1520 N N . GLY A 1 207 ? -1.610 3.147 -6.957 1.00 93.81 207 GLY A N 1
ATOM 15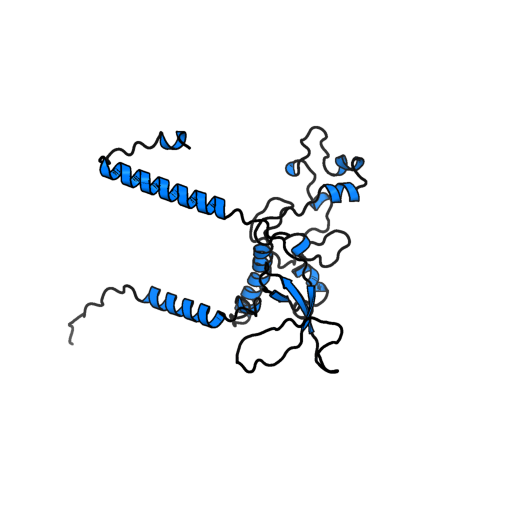21 C CA . GLY A 1 207 ? -1.411 3.992 -5.785 1.00 93.81 207 GLY A CA 1
ATOM 1522 C C . GLY A 1 207 ? -1.699 3.238 -4.484 1.00 93.81 207 GLY A C 1
ATOM 1523 O O . GLY A 1 207 ? -2.440 2.251 -4.448 1.00 93.81 207 GLY A O 1
ATOM 1524 N N . TYR A 1 208 ? -1.081 3.680 -3.395 1.00 94.31 208 TYR A N 1
ATOM 1525 C CA . TYR A 1 208 ? -1.172 3.032 -2.090 1.00 94.31 208 TYR A CA 1
ATOM 1526 C C . TYR A 1 208 ? -2.600 2.988 -1.554 1.00 94.31 208 TYR A C 1
ATOM 1528 O O . TYR A 1 208 ? -2.999 1.969 -0.993 1.00 94.31 208 TYR A O 1
ATOM 1536 N N . LEU A 1 209 ? -3.387 4.045 -1.774 1.00 91.88 209 LEU A N 1
ATOM 1537 C CA . LEU A 1 209 ? -4.801 4.079 -1.410 1.00 91.88 209 LEU A CA 1
ATOM 1538 C C . LEU A 1 209 ? -5.576 2.963 -2.115 1.00 91.88 209 LEU A C 1
ATOM 1540 O O . LEU A 1 209 ? -6.273 2.192 -1.457 1.00 91.88 209 LEU A O 1
ATOM 1544 N N . ASP A 1 210 ? -5.411 2.836 -3.431 1.00 92.75 210 ASP A N 1
ATOM 1545 C CA . ASP A 1 210 ? -6.083 1.806 -4.226 1.00 92.75 210 ASP A CA 1
ATOM 1546 C C . ASP A 1 210 ? -5.625 0.399 -3.842 1.00 92.75 210 ASP A C 1
ATOM 1548 O O . ASP A 1 210 ? -6.435 -0.527 -3.789 1.00 92.75 210 ASP A O 1
ATOM 1552 N N . ALA A 1 211 ? -4.341 0.225 -3.526 1.00 92.88 211 ALA A N 1
ATOM 1553 C CA . ALA A 1 211 ? -3.804 -1.043 -3.051 1.00 92.88 211 ALA A CA 1
ATOM 1554 C C . ALA A 1 211 ? -4.405 -1.447 -1.696 1.00 92.88 211 ALA A C 1
ATOM 1556 O O . ALA A 1 211 ? -4.894 -2.569 -1.540 1.00 92.88 211 ALA A O 1
ATOM 1557 N N . MET A 1 212 ? -4.405 -0.524 -0.729 1.00 92.56 212 MET A N 1
ATOM 1558 C CA . MET A 1 212 ? -4.925 -0.752 0.620 1.00 92.56 212 MET A CA 1
ATOM 1559 C C . MET A 1 212 ? -6.434 -0.974 0.609 1.00 92.56 212 MET A C 1
ATOM 1561 O O . MET A 1 212 ? -6.910 -1.970 1.150 1.00 92.56 212 MET A O 1
ATOM 1565 N N . HIS A 1 213 ? -7.204 -0.097 -0.036 1.00 92.31 213 HIS A N 1
ATOM 1566 C CA . HIS A 1 213 ? -8.653 -0.267 -0.135 1.00 92.31 213 HIS A CA 1
ATOM 1567 C C . HIS A 1 213 ? -9.022 -1.474 -1.008 1.00 92.31 213 HIS A C 1
ATOM 1569 O O . HIS A 1 213 ? -9.962 -2.196 -0.695 1.00 92.31 213 HIS A O 1
ATOM 1575 N N . GLY A 1 214 ? -8.257 -1.779 -2.054 1.00 90.31 214 GLY A N 1
ATOM 1576 C CA . GLY A 1 214 ? -8.487 -2.968 -2.872 1.00 90.31 214 GLY A CA 1
ATOM 1577 C C . GLY A 1 214 ? -8.346 -4.283 -2.099 1.00 90.31 214 GLY A C 1
ATOM 1578 O O . GLY A 1 214 ? -9.094 -5.227 -2.364 1.00 90.31 214 GLY A O 1
ATOM 1579 N N . LEU A 1 215 ? -7.414 -4.356 -1.143 1.00 91.44 215 LEU A N 1
ATOM 1580 C CA . LEU A 1 215 ? -7.202 -5.529 -0.291 1.00 91.44 215 LEU A CA 1
ATOM 1581 C C . LEU A 1 215 ? -8.078 -5.502 0.967 1.00 91.44 215 LEU A C 1
ATOM 1583 O O . LEU A 1 215 ? -8.934 -6.369 1.147 1.00 91.44 215 LEU A O 1
ATOM 1587 N N . CYS A 1 216 ? -7.839 -4.530 1.846 1.00 92.00 216 CYS A N 1
ATOM 1588 C CA . CYS A 1 216 ? -8.351 -4.524 3.213 1.00 92.00 216 CYS A CA 1
ATOM 1589 C C . CYS A 1 216 ? -9.870 -4.359 3.228 1.00 92.00 216 CYS A C 1
ATOM 1591 O O . CYS A 1 216 ? -10.571 -5.166 3.836 1.00 92.00 216 CYS A O 1
ATOM 1593 N N . LEU A 1 217 ? -10.386 -3.361 2.500 1.00 91.81 217 LEU A N 1
ATOM 1594 C CA . LEU A 1 217 ? -11.822 -3.088 2.465 1.00 91.81 217 LEU A CA 1
ATOM 1595 C C . LEU A 1 217 ? -12.584 -4.244 1.813 1.00 91.81 217 LEU A C 1
ATOM 1597 O O . LEU A 1 217 ? -13.623 -4.646 2.323 1.00 91.81 217 LEU A O 1
ATOM 1601 N N . ARG A 1 218 ? -12.061 -4.834 0.731 1.00 91.38 218 ARG A N 1
ATOM 1602 C CA . ARG A 1 218 ? -12.704 -5.993 0.096 1.00 91.38 218 ARG A CA 1
ATOM 1603 C C . ARG A 1 218 ? -12.816 -7.179 1.056 1.00 91.38 218 ARG A C 1
ATOM 1605 O O . ARG A 1 218 ? -13.896 -7.749 1.163 1.00 91.38 218 ARG A O 1
ATOM 1612 N N . CYS A 1 219 ? -11.725 -7.533 1.736 1.00 92.75 219 CYS A N 1
ATOM 1613 C CA . CYS A 1 219 ? -11.720 -8.622 2.712 1.00 92.75 219 CYS A CA 1
ATOM 1614 C C . CYS A 1 219 ? -12.713 -8.339 3.850 1.00 92.75 219 CYS A C 1
ATOM 1616 O O . CYS A 1 219 ? -13.572 -9.159 4.144 1.00 92.75 219 CYS A O 1
ATOM 1618 N N . HIS A 1 220 ? -12.689 -7.131 4.416 1.00 94.19 220 HIS A N 1
ATOM 1619 C CA . HIS A 1 220 ? -13.617 -6.748 5.480 1.00 94.19 220 HIS A CA 1
ATOM 1620 C C . HIS A 1 220 ? -15.086 -6.775 5.049 1.00 94.19 220 HIS A C 1
ATOM 1622 O O . HIS A 1 220 ? -15.930 -7.200 5.826 1.00 94.19 220 HIS A O 1
ATOM 1628 N N . LEU A 1 221 ? -15.404 -6.373 3.817 1.00 92.00 221 LEU A N 1
ATOM 1629 C CA . LEU A 1 221 ? -16.768 -6.471 3.290 1.00 92.00 221 LEU A CA 1
ATOM 1630 C C . LEU A 1 221 ? -17.225 -7.928 3.123 1.00 92.00 221 LEU A C 1
ATOM 1632 O O . LEU A 1 221 ? -18.407 -8.219 3.288 1.00 92.00 221 LEU A O 1
ATOM 1636 N N . GLN A 1 222 ? -16.307 -8.840 2.793 1.00 92.12 222 GLN A N 1
ATOM 1637 C CA . GLN A 1 222 ? -16.602 -10.274 2.731 1.00 92.12 222 GLN A CA 1
ATOM 1638 C C . GLN A 1 222 ? -16.857 -10.848 4.128 1.00 92.12 222 GLN A C 1
ATOM 1640 O O . GLN A 1 222 ? -17.835 -11.569 4.313 1.00 92.12 222 GLN A O 1
ATOM 1645 N N . GLU A 1 223 ? -16.031 -10.479 5.108 1.00 91.94 223 GLU A N 1
ATOM 1646 C CA . GLU A 1 223 ? -16.213 -10.871 6.510 1.00 91.94 223 GLU A CA 1
ATOM 1647 C C . GLU A 1 223 ? -17.525 -10.318 7.088 1.00 91.94 223 GLU A C 1
ATOM 1649 O O . GLU A 1 223 ? -18.283 -11.066 7.698 1.00 91.94 223 GLU A O 1
ATOM 1654 N N . ASP A 1 224 ? -17.851 -9.048 6.825 1.00 92.44 224 ASP A N 1
ATOM 1655 C CA . ASP A 1 224 ? -19.123 -8.426 7.221 1.00 92.44 224 ASP A CA 1
ATOM 1656 C C . ASP A 1 224 ? -20.325 -9.199 6.666 1.00 92.44 224 ASP A C 1
ATOM 1658 O O . ASP A 1 224 ? -21.293 -9.473 7.379 1.00 92.44 224 ASP A O 1
ATOM 1662 N N . ALA A 1 225 ? -20.264 -9.569 5.383 1.00 91.44 225 ALA A N 1
ATOM 1663 C CA . ALA A 1 225 ? -21.319 -10.336 4.734 1.00 91.44 225 ALA A CA 1
ATOM 1664 C C . ALA A 1 225 ? -21.462 -11.746 5.330 1.00 91.44 225 ALA A C 1
ATOM 1666 O O . ALA A 1 225 ? -22.581 -12.242 5.445 1.00 91.44 225 ALA A O 1
ATOM 1667 N N . ALA A 1 226 ? -20.352 -12.380 5.721 1.00 90.75 226 ALA A N 1
ATOM 1668 C CA . ALA A 1 226 ? -20.351 -13.704 6.339 1.00 90.75 226 ALA A CA 1
ATOM 1669 C C . ALA A 1 226 ? -20.844 -13.680 7.797 1.00 90.75 226 ALA A C 1
ATOM 1671 O O . ALA A 1 226 ? -21.555 -14.592 8.217 1.00 90.75 226 ALA A O 1
ATOM 1672 N N . ALA A 1 227 ? -20.492 -12.639 8.556 1.00 89.00 227 ALA A N 1
ATOM 1673 C CA . ALA A 1 227 ? -20.876 -12.473 9.956 1.00 89.00 227 ALA A CA 1
ATOM 1674 C C . ALA A 1 227 ? -22.296 -11.906 10.136 1.00 89.00 227 ALA A C 1
ATOM 1676 O O . ALA A 1 227 ? -22.883 -12.048 11.205 1.00 89.00 227 ALA A O 1
ATOM 1677 N N . GLY A 1 228 ? -22.855 -11.256 9.108 1.00 83.88 228 GLY A N 1
ATOM 1678 C CA . GLY A 1 228 ? -24.130 -10.541 9.211 1.00 83.88 228 GLY A CA 1
ATOM 1679 C C . GLY A 1 228 ? -24.032 -9.221 9.988 1.00 83.88 228 GLY A C 1
ATOM 1680 O O . GLY A 1 228 ? -25.057 -8.649 10.356 1.00 83.88 228 GLY A O 1
ATOM 1681 N N . GLU A 1 229 ? -22.817 -8.720 10.220 1.00 76.81 229 GLU A N 1
ATOM 1682 C CA . GLU A 1 229 ? -22.528 -7.513 10.998 1.00 76.81 229 GLU A CA 1
ATOM 1683 C C . GLU A 1 229 ? -21.770 -6.497 10.124 1.00 76.81 229 GLU A C 1
ATOM 1685 O O . GLU A 1 229 ? -20.564 -6.626 9.958 1.00 76.81 229 GLU A O 1
ATOM 1690 N N . PRO A 1 230 ? -22.425 -5.472 9.539 1.00 76.88 230 PRO A N 1
ATOM 1691 C CA . PRO A 1 230 ? -21.810 -4.595 8.538 1.00 76.88 230 PRO A CA 1
ATOM 1692 C C . PRO A 1 230 ? -20.990 -3.470 9.185 1.00 76.88 230 PRO A C 1
ATOM 1694 O O . PRO A 1 230 ? -21.365 -2.283 9.129 1.00 76.88 230 PRO A O 1
ATOM 1697 N N . HIS A 1 231 ? -19.900 -3.829 9.856 1.00 85.50 231 HIS A N 1
ATOM 1698 C CA . HIS A 1 231 ? -19.087 -2.896 10.630 1.00 85.50 231 HIS A CA 1
ATOM 1699 C C . HIS A 1 231 ? -17.628 -2.835 10.174 1.00 85.50 231 HIS A C 1
ATOM 1701 O O . HIS A 1 231 ? -17.048 -1.749 10.196 1.00 85.50 231 HIS A O 1
ATOM 1707 N N . LEU A 1 232 ? -17.029 -3.928 9.707 1.00 88.38 232 LEU A N 1
ATOM 1708 C CA . LEU A 1 232 ? -15.610 -3.987 9.360 1.00 88.38 232 LEU A CA 1
ATOM 1709 C C . LEU A 1 232 ? -15.267 -3.160 8.116 1.00 88.38 232 LEU A C 1
ATOM 1711 O O . LEU A 1 232 ? -14.164 -2.616 8.035 1.00 88.38 232 LEU A O 1
ATOM 1715 N N . GLY A 1 233 ? -16.197 -3.017 7.170 1.00 88.81 233 GLY A N 1
ATOM 1716 C CA . GLY A 1 233 ? -16.015 -2.231 5.946 1.00 88.81 233 GLY A CA 1
ATOM 1717 C C . GLY A 1 233 ? -16.177 -0.715 6.116 1.00 88.81 233 GLY A C 1
ATOM 1718 O O . GLY A 1 233 ? -16.085 0.031 5.141 1.00 88.81 233 GLY A O 1
ATOM 1719 N N . ARG A 1 234 ? -16.457 -0.220 7.327 1.00 88.50 234 ARG A N 1
ATOM 1720 C CA . ARG A 1 234 ? -16.661 1.217 7.570 1.00 88.50 234 ARG A CA 1
ATOM 1721 C C . ARG A 1 234 ? -15.336 1.967 7.650 1.00 88.50 234 ARG A C 1
ATOM 1723 O O . ARG A 1 234 ? -14.358 1.469 8.199 1.00 88.50 234 ARG A O 1
ATOM 1730 N N . CYS A 1 235 ? -15.335 3.218 7.188 1.00 87.19 235 CYS A N 1
ATOM 1731 C CA . CYS A 1 235 ? -14.157 4.085 7.220 1.00 87.19 235 CYS A CA 1
ATOM 1732 C C . CYS A 1 235 ? -13.549 4.190 8.627 1.00 87.19 235 CYS A C 1
ATOM 1734 O O . CYS A 1 235 ? -12.335 4.059 8.766 1.00 87.19 235 CYS A O 1
ATOM 1736 N N . ALA A 1 236 ? -14.376 4.384 9.662 1.00 84.00 236 ALA A N 1
ATOM 1737 C CA . ALA A 1 236 ? -13.913 4.544 11.041 1.00 84.00 236 ALA A CA 1
ATOM 1738 C C . ALA A 1 236 ? -13.309 3.274 11.660 1.00 84.00 236 ALA A C 1
ATOM 1740 O O . ALA A 1 236 ? -12.572 3.369 12.641 1.00 84.00 236 ALA A O 1
ATOM 1741 N N . THR A 1 237 ? -13.559 2.094 11.084 1.00 86.44 237 THR A N 1
ATOM 1742 C CA . THR A 1 237 ? -12.948 0.841 11.553 1.00 86.44 237 THR A CA 1
ATOM 1743 C C . THR A 1 237 ? -11.430 0.884 11.390 1.00 86.44 237 THR A C 1
ATOM 1745 O O . THR A 1 237 ? -10.691 0.486 12.294 1.00 86.44 237 THR A O 1
ATOM 1748 N N . CYS A 1 238 ? -10.958 1.422 10.262 1.00 89.00 238 CYS A N 1
ATOM 1749 C CA . CYS A 1 238 ? -9.534 1.599 9.984 1.00 89.00 238 CYS A CA 1
ATOM 1750 C C . CYS A 1 238 ? -9.048 3.004 10.370 1.00 89.00 238 CYS A C 1
ATOM 1752 O O . CYS A 1 238 ? -8.009 3.147 11.013 1.00 89.00 238 CYS A O 1
ATOM 1754 N N . HIS A 1 239 ? -9.809 4.040 10.014 1.00 87.69 239 HIS A N 1
ATOM 1755 C CA . HIS A 1 239 ? -9.482 5.446 10.260 1.00 87.69 239 HIS A CA 1
ATOM 1756 C C . HIS A 1 239 ? -10.149 5.946 11.540 1.00 87.69 239 HIS A C 1
ATOM 1758 O O . HIS A 1 239 ? -11.096 6.734 11.512 1.00 87.69 239 HIS A O 1
ATOM 1764 N N . ARG A 1 240 ? -9.631 5.469 12.673 1.00 77.12 240 ARG A N 1
ATOM 1765 C CA . ARG A 1 240 ? -10.202 5.684 14.010 1.00 77.12 240 ARG A CA 1
ATOM 1766 C C . ARG A 1 240 ? -10.268 7.159 14.429 1.00 77.12 240 ARG A C 1
ATOM 1768 O O . ARG A 1 240 ? -11.174 7.535 15.151 1.00 77.12 240 ARG A O 1
ATOM 1775 N N . ASN A 1 241 ? -9.393 8.017 13.904 1.00 67.50 241 ASN A N 1
ATOM 1776 C CA . ASN A 1 241 ? -9.407 9.457 14.190 1.00 67.50 241 ASN A CA 1
ATOM 1777 C C . ASN A 1 241 ? -10.491 10.252 13.432 1.00 67.50 241 ASN A C 1
ATOM 1779 O O . ASN A 1 241 ? -10.537 11.480 13.524 1.00 67.50 241 ASN A O 1
ATOM 1783 N N . ARG A 1 242 ? -11.364 9.599 12.652 1.00 61.56 242 ARG A N 1
ATOM 1784 C CA . ARG A 1 242 ? -12.533 10.265 12.070 1.00 61.56 242 ARG A CA 1
ATOM 1785 C C . ARG A 1 242 ? -13.658 10.334 13.099 1.00 61.56 242 ARG A C 1
ATOM 1787 O O . ARG A 1 242 ? -14.585 9.532 13.081 1.00 61.56 242 ARG A O 1
ATOM 1794 N N . PHE A 1 243 ? -13.610 11.364 13.940 1.00 51.72 243 PHE A N 1
ATOM 1795 C CA . PHE A 1 243 ? -14.710 11.757 14.832 1.00 51.72 243 PHE A CA 1
ATOM 1796 C C . PHE A 1 243 ? -16.036 12.047 14.096 1.00 51.72 243 PHE A C 1
ATOM 1798 O O . PHE A 1 243 ? -17.098 12.076 14.712 1.00 51.72 243 PHE A O 1
ATOM 1805 N N . ASP A 1 244 ? -15.991 12.206 12.772 1.00 51.84 244 ASP A N 1
ATOM 1806 C CA . ASP A 1 244 ? -17.128 12.621 11.951 1.00 51.84 244 ASP A CA 1
ATOM 1807 C C . ASP A 1 244 ? -18.049 11.480 11.492 1.00 51.84 244 ASP A C 1
ATOM 1809 O O . ASP A 1 244 ? -18.977 11.739 10.735 1.00 51.84 244 ASP A O 1
ATOM 1813 N N . ASP A 1 245 ? -17.874 10.230 11.933 1.00 53.03 245 ASP A N 1
ATOM 1814 C CA . ASP A 1 245 ? -18.741 9.130 11.472 1.00 53.03 245 ASP A CA 1
ATOM 1815 C C . ASP A 1 245 ? -20.213 9.336 11.886 1.00 53.03 245 ASP A C 1
ATOM 1817 O O . ASP A 1 245 ? -21.119 8.977 11.134 1.00 53.03 245 ASP A O 1
ATOM 1821 N N . LYS A 1 246 ? -20.490 10.003 13.020 1.00 52.19 246 LYS A N 1
ATOM 1822 C CA . LYS A 1 246 ? -21.863 10.421 13.365 1.00 52.19 246 LYS A CA 1
ATOM 1823 C C . LYS A 1 246 ? -22.385 11.495 12.413 1.00 52.19 246 LYS A C 1
ATOM 1825 O O . LYS A 1 246 ? -23.511 11.367 11.946 1.00 52.19 246 LYS A O 1
ATOM 1830 N N . ASP A 1 247 ? -21.590 12.504 12.073 1.00 56.00 247 ASP A N 1
ATOM 1831 C CA . ASP A 1 247 ? -22.022 13.601 11.200 1.00 56.00 247 ASP A CA 1
ATOM 1832 C C . ASP A 1 247 ? -22.075 13.205 9.717 1.00 56.00 247 ASP A C 1
ATOM 1834 O O . ASP A 1 247 ? -22.917 13.701 8.968 1.00 56.00 247 ASP A O 1
ATOM 1838 N N . GLU A 1 248 ? -21.229 12.282 9.271 1.00 53.75 248 GLU A N 1
ATOM 1839 C CA . GLU A 1 248 ? -21.276 11.619 7.965 1.00 53.75 248 GLU A CA 1
ATOM 1840 C C . GLU A 1 248 ? -22.511 10.705 7.880 1.00 53.75 248 GLU A C 1
ATOM 1842 O O . GLU A 1 248 ? -23.273 10.790 6.915 1.00 53.75 248 GLU A O 1
ATOM 1847 N N . LEU A 1 249 ? -22.786 9.892 8.909 1.00 53.12 249 LEU A N 1
ATOM 1848 C CA . LEU A 1 249 ? -23.977 9.038 8.970 1.00 53.12 249 LEU A CA 1
ATOM 1849 C C . LEU A 1 249 ? -25.268 9.870 9.046 1.00 53.12 249 LEU A C 1
ATOM 1851 O O . LEU A 1 249 ? -26.231 9.552 8.346 1.00 53.12 249 LEU A O 1
ATOM 1855 N N . ILE A 1 250 ? -25.285 10.964 9.820 1.00 58.78 250 ILE A N 1
ATOM 1856 C CA . ILE A 1 250 ? -26.389 11.939 9.892 1.00 58.78 250 ILE A CA 1
ATOM 1857 C C . ILE A 1 250 ? -26.567 12.654 8.545 1.00 58.78 250 ILE A C 1
ATOM 1859 O O . ILE A 1 250 ? -27.696 12.826 8.083 1.00 58.78 250 ILE A O 1
ATOM 1863 N N . ARG A 1 251 ? -25.484 13.045 7.861 1.00 56.84 251 ARG A N 1
ATOM 1864 C CA . ARG A 1 251 ? -25.554 13.631 6.509 1.00 56.84 251 ARG A CA 1
ATOM 1865 C C . ARG A 1 251 ? -26.095 12.636 5.482 1.00 56.84 251 ARG A C 1
ATOM 1867 O O . ARG A 1 251 ? -26.932 13.023 4.664 1.00 56.84 251 ARG A O 1
ATOM 1874 N N . ARG A 1 252 ? -25.692 11.364 5.539 1.00 54.09 252 ARG A N 1
ATOM 1875 C CA . ARG A 1 252 ? -26.175 10.295 4.643 1.00 54.09 252 ARG A CA 1
ATOM 1876 C C . ARG A 1 252 ? -27.638 9.934 4.896 1.00 54.09 252 ARG A C 1
ATOM 1878 O O . ARG A 1 252 ? -28.423 9.879 3.957 1.00 54.09 252 ARG A O 1
ATOM 1885 N N . THR A 1 253 ? -28.059 9.797 6.152 1.00 57.78 253 THR A N 1
ATOM 1886 C CA . THR A 1 253 ? -29.481 9.572 6.483 1.00 57.78 253 THR A CA 1
ATOM 1887 C C . THR A 1 253 ? -30.360 10.762 6.093 1.00 57.78 253 THR A C 1
ATOM 1889 O O . THR A 1 253 ? -31.440 10.563 5.540 1.00 57.78 253 THR A O 1
ATOM 1892 N N . ARG A 1 254 ? -29.892 12.005 6.272 1.00 62.28 254 ARG A N 1
ATOM 1893 C CA . ARG A 1 254 ? -30.617 13.207 5.814 1.00 62.28 254 ARG A CA 1
ATOM 1894 C C . ARG A 1 254 ? -30.684 13.339 4.290 1.00 62.28 254 ARG A C 1
ATOM 1896 O O . ARG A 1 254 ? -31.683 13.841 3.779 1.00 62.28 254 ARG A O 1
ATOM 1903 N N . SER A 1 255 ? -29.656 12.914 3.558 1.00 59.97 255 SER A N 1
ATOM 1904 C CA . SER A 1 255 ? -29.653 12.951 2.086 1.00 59.97 255 SER A CA 1
ATOM 1905 C C . SER A 1 255 ? -30.526 11.855 1.475 1.00 59.97 255 SER A C 1
ATOM 1907 O O . SER A 1 255 ? -31.262 12.148 0.538 1.00 59.97 255 SER A O 1
ATOM 1909 N N . VAL A 1 256 ? -30.564 10.653 2.060 1.00 56.25 256 VAL A N 1
ATOM 1910 C CA . VAL A 1 256 ? -31.522 9.597 1.678 1.00 56.25 256 VAL A CA 1
ATOM 1911 C C . VAL A 1 256 ? -32.965 10.013 1.995 1.00 56.25 256 VAL A C 1
ATOM 1913 O O . VAL A 1 256 ? -33.839 9.875 1.143 1.00 56.25 256 VAL A O 1
ATOM 1916 N N . ALA A 1 257 ? -33.217 10.618 3.163 1.00 60.09 257 ALA A N 1
ATOM 1917 C CA . ALA A 1 257 ? -34.542 11.139 3.518 1.00 60.09 257 ALA A CA 1
ATOM 1918 C C . ALA A 1 257 ? -35.014 12.279 2.590 1.00 60.09 257 ALA A C 1
ATOM 1920 O O . ALA A 1 257 ? -36.205 12.393 2.314 1.00 60.09 257 ALA A O 1
ATOM 1921 N N . ARG A 1 258 ? -34.095 13.108 2.071 1.00 55.34 258 ARG A N 1
ATOM 1922 C CA . ARG A 1 258 ? -34.411 14.135 1.061 1.00 55.34 258 ARG A CA 1
ATOM 1923 C C . ARG A 1 258 ? -34.624 13.556 -0.337 1.00 55.34 258 ARG A C 1
ATOM 1925 O O . ARG A 1 258 ? -35.520 14.020 -1.031 1.00 55.34 258 ARG A O 1
ATOM 1932 N N . ALA A 1 259 ? -33.844 12.554 -0.739 1.00 52.38 259 ALA A N 1
ATOM 1933 C CA . ALA A 1 259 ? -33.978 11.909 -2.046 1.00 52.38 259 ALA A CA 1
ATOM 1934 C C . ALA A 1 259 ? -35.258 11.057 -2.164 1.00 52.38 259 ALA A C 1
ATOM 1936 O O . ALA A 1 259 ? -35.814 10.944 -3.250 1.00 52.38 259 ALA A O 1
ATOM 1937 N N . GLY A 1 260 ? -35.768 10.514 -1.051 1.00 51.22 260 GLY A N 1
ATOM 1938 C CA . GLY A 1 260 ? -37.061 9.818 -1.000 1.00 51.22 260 GLY A CA 1
ATOM 1939 C C . GLY A 1 260 ? -38.290 10.731 -0.874 1.00 51.22 260 GLY A C 1
ATOM 1940 O O . GLY A 1 260 ? -39.411 10.235 -0.887 1.00 51.22 260 GLY A O 1
ATOM 1941 N N . GLY A 1 261 ? -38.102 12.049 -0.725 1.00 49.06 261 GLY A N 1
ATOM 1942 C CA . GLY A 1 261 ? -39.175 13.008 -0.429 1.00 49.06 261 GLY A CA 1
ATOM 1943 C C . GLY A 1 261 ? -39.733 13.775 -1.631 1.00 49.06 261 GLY A C 1
ATOM 1944 O O . GLY A 1 261 ? -40.660 14.563 -1.462 1.00 49.06 261 GLY A O 1
ATOM 1945 N N . SER A 1 262 ? -39.198 13.580 -2.839 1.00 51.25 262 SER A N 1
ATOM 1946 C CA . SER A 1 262 ? -39.663 14.286 -4.038 1.00 51.25 262 SER A CA 1
ATOM 1947 C C . SER A 1 262 ? -40.341 13.338 -5.027 1.00 51.25 262 SER A C 1
ATOM 1949 O O . SER A 1 262 ? -39.693 12.800 -5.920 1.00 51.25 262 SER A O 1
ATOM 1951 N N . GLY A 1 263 ? -41.663 13.196 -4.895 1.00 50.47 263 GLY A N 1
ATOM 1952 C CA . GLY A 1 263 ? -42.529 12.856 -6.027 1.00 50.47 263 GLY A CA 1
ATOM 1953 C C . GLY A 1 263 ? -43.112 11.446 -6.048 1.00 50.47 263 GLY A C 1
ATOM 1954 O O . GLY A 1 263 ? -42.825 10.675 -6.956 1.00 50.47 263 GLY A O 1
ATOM 1955 N N . GLY A 1 264 ? -44.024 11.149 -5.122 1.00 40.28 264 GLY A N 1
ATOM 1956 C CA . GLY A 1 264 ? -45.161 10.293 -5.465 1.00 40.28 264 GLY A CA 1
ATOM 1957 C C . GLY A 1 264 ? -46.281 11.175 -6.036 1.00 40.28 264 GLY A C 1
ATOM 1958 O O . GLY A 1 264 ? -46.745 12.054 -5.307 1.00 40.28 264 GLY A O 1
ATOM 1959 N N . PRO A 1 265 ? -46.708 11.019 -7.304 1.00 46.94 265 PRO A N 1
ATOM 1960 C CA . PRO A 1 265 ? -47.974 11.584 -7.757 1.00 46.94 265 PRO A CA 1
ATOM 1961 C C . PRO A 1 265 ? -49.131 10.881 -7.032 1.00 46.94 265 PRO A C 1
ATOM 1963 O O . PRO A 1 265 ? -49.040 9.707 -6.675 1.00 46.94 265 PRO A O 1
ATOM 1966 N N . GLY A 1 266 ? -50.179 11.653 -6.752 1.00 43.22 266 GLY A N 1
ATOM 1967 C CA . GLY A 1 266 ? -51.250 11.304 -5.828 1.00 43.22 266 GLY A CA 1
ATOM 1968 C C . GLY A 1 266 ? -52.005 10.020 -6.168 1.00 43.22 266 GLY A C 1
ATOM 1969 O O . GLY A 1 266 ? -52.306 9.728 -7.322 1.00 43.22 266 GLY A O 1
ATOM 1970 N N . LEU A 1 267 ? -52.362 9.293 -5.111 1.00 41.69 267 LEU A N 1
ATOM 1971 C CA . LEU A 1 267 ? -53.484 8.366 -5.120 1.00 41.69 267 LEU A CA 1
ATOM 1972 C C . LEU A 1 267 ? -54.768 9.197 -5.219 1.00 41.69 267 LEU A C 1
ATOM 1974 O O . LEU A 1 267 ? -55.188 9.817 -4.243 1.00 41.69 267 LEU A O 1
ATOM 1978 N N . GLU A 1 268 ? -55.356 9.231 -6.413 1.00 46.59 268 GLU A N 1
ATOM 1979 C CA . GLU A 1 268 ? -56.758 9.593 -6.597 1.00 46.59 268 GLU A CA 1
ATOM 1980 C C . GLU A 1 268 ? -57.645 8.624 -5.802 1.00 46.59 268 GLU A C 1
ATOM 1982 O O . GLU A 1 268 ? -57.519 7.399 -5.890 1.00 46.59 268 GLU A O 1
ATOM 1987 N N . GLU A 1 269 ? -58.546 9.205 -5.014 1.00 44.62 269 GLU A N 1
ATOM 1988 C CA . GLU A 1 269 ? -59.633 8.535 -4.313 1.00 44.62 269 GLU A CA 1
ATOM 1989 C C . GLU A 1 269 ? -60.530 7.772 -5.301 1.00 44.62 269 GLU A C 1
ATOM 1991 O O . GLU A 1 269 ? -61.367 8.354 -5.993 1.00 44.62 269 GLU A O 1
ATOM 1996 N N . ALA A 1 270 ? -60.429 6.442 -5.314 1.00 43.22 270 ALA A N 1
ATOM 1997 C CA . ALA A 1 270 ? -61.462 5.586 -5.882 1.00 43.22 270 ALA A CA 1
ATOM 1998 C C . ALA A 1 270 ? -62.687 5.595 -4.955 1.00 43.22 270 ALA A C 1
ATOM 2000 O O . ALA A 1 270 ? -62.829 4.793 -4.030 1.00 43.22 270 ALA A O 1
ATOM 2001 N N . LYS A 1 271 ? -63.578 6.551 -5.207 1.00 51.31 271 LYS A N 1
ATOM 2002 C CA . LYS A 1 271 ? -64.909 6.639 -4.616 1.00 51.31 271 LYS A CA 1
ATOM 2003 C C . LYS A 1 271 ? -65.851 5.707 -5.386 1.00 51.31 271 LYS A C 1
ATOM 2005 O O . LYS A 1 271 ? -66.173 5.978 -6.536 1.00 51.31 271 LYS A O 1
ATOM 2010 N N . GLY A 1 272 ? -66.345 4.663 -4.721 1.00 50.50 272 GLY A N 1
ATOM 2011 C CA . GLY A 1 272 ? -67.619 4.026 -5.073 1.00 50.50 272 GLY A CA 1
ATOM 2012 C C . GLY A 1 272 ? -67.554 2.578 -5.553 1.00 50.50 272 GLY A C 1
ATOM 2013 O O . GLY A 1 272 ? -67.420 2.318 -6.741 1.00 50.50 272 GLY A O 1
ATOM 2014 N N . MET A 1 273 ? -67.812 1.649 -4.632 1.00 41.59 273 MET A N 1
ATOM 2015 C CA . MET A 1 273 ? -68.791 0.581 -4.854 1.00 41.59 273 MET A CA 1
ATOM 2016 C C . MET A 1 273 ? -69.289 0.098 -3.482 1.00 41.59 273 MET A C 1
ATOM 2018 O O . MET A 1 273 ? -68.487 -0.238 -2.615 1.00 41.59 273 MET A O 1
ATOM 2022 N N . ASN A 1 274 ? -70.603 0.137 -3.276 1.00 55.47 274 ASN A N 1
ATOM 2023 C CA . ASN A 1 274 ? -71.320 -0.449 -2.136 1.00 55.47 274 ASN A CA 1
ATOM 2024 C C . ASN A 1 274 ? -72.274 -1.532 -2.703 1.00 55.47 274 ASN A C 1
ATOM 2026 O O . ASN A 1 274 ? -72.482 -1.532 -3.918 1.00 55.47 274 ASN A O 1
ATOM 2030 N N . PRO A 1 275 ? -72.844 -2.397 -1.848 1.00 61.88 275 PRO A N 1
ATOM 2031 C CA . PRO A 1 275 ? -72.755 -3.863 -1.884 1.00 61.88 275 PRO A CA 1
ATOM 2032 C C . PRO A 1 275 ? -73.394 -4.565 -3.087 1.00 61.88 275 PRO A C 1
ATOM 2034 O O . PRO A 1 275 ? -74.427 -4.078 -3.597 1.00 61.88 275 PRO A O 1
#

Sequence (275 aa):
LLEVAGRFEIAGLSGKSKEQVVGAIAGVILVEAQVAVRERTRAAPVAAPKNALIVRAQNPSGPGHDFELVASSGETPFDAGVDLHPVILIDSGGAERYVLFEHEAHQGRLGGQTACALCHHRNVPLDLATSCAQCHRDMFETTDTFSHARHETALGGRESCATCHVDADAPKSRAAAKACDDCHRPPRPDATLVRATIELPAGLAPGYLDAMHGLCLRCHLQEDAAAGEPHLGRCATCHRNRFDDKDELIRRTRSVARAGGSGGPGLEEAKGMNP

Foldseek 3Di:
DVVVVPPDPPPPDDDVRVVVVVVVVVVVVVVVVVCVVVPPPDFQFFDFWDKDKDFDDDDPVDDFDDDDDDDCPPDPPDDPPGDIAIWIWGDLRDPPWTFTHRPQVVLVVQPHPVCLLQACQDDDPPDGSHTPCQQQGGQAAKDQQDDPVVVCVVQPHPVCLCVFQVDPPDPSDPVRTDAPPVPDDDHGDPNHQQDQPDDDPGRIDGHPNSRCCSRQLVVQCVVCVVVVHNDSNDPCVGRRNPPCPVVVVVVVVVVVVVVVPPDDDDDDDPDDDDD

pLDDT: mean 80.95, std 15.16, range [40.28, 96.5]

Radius of gyration: 27.78 Å; chains: 1; bounding box: 101×54×75 Å

Secondary structure (DSSP, 8-state):
-TTTGGG---TT--HHHHHHHHHHHHHHHHHHHHHHHHTS----BPPPPEEEEEE----TT-SS---------SS-SS-TT--EEEEEEEE-SSSS-EEEE-HHHHHHHTTGGGGHHHH-----TT-SS--HHHH--BSSS-EE---HHHHHHHTTSGGGHHHH---SSS-SSTTTSPPHHHHS-S-S-TT-S---SS---TTEE--HHHHHIIIIIHHHHHHHHHHT-TTTTSHHHH-TT-TTHHHHHHHHHHHHHHHTSS-PPP---------